Protein 7XE7 (pdb70)

Secondary structure (DSSP, 8-state):
--HHHHHHHHH--EEEEEE-TTS-EEEETTEE--S-S-HHHHHHHHHHHHTS--TTB--HHHHHHHHHHHHHHHHHHHHH-TTHHHHHHHS-HHHHHHHHHHHHHH-HHHHHT-HHHHHHHHTT-HHHHHHHHTSSHHHHHSHHHHHHHHHHHHHSSSGGGTT-

Foldseek 3Di:
DALLLLLCVVQPAAFFWDADLVGATAHGSGHGQDRDPDVVSSQVSVCVLQVHNQVGGDDNVSSVVSVVVLLVVLVVLLCVDPQRNLLLVQDDRQLNSLSSSVCSVPNDVVVSPLNVLSVCSSVLVLVVSLVSQCPDPVCVSPVLSSVQSSVCSNPVDNVSVPPD

Organism: Enterobacteria phage T4 (NCBI:txid10665)

InterPro domains:
  IPR001165 T4-type lysozyme [PR00684] (4-23)
  IPR001165 T4-type lysozyme [PR00684] (24-42)
  IPR001165 T4-type lysozyme [PR00684] (51-70)
  IPR001165 T4-type lysozyme [PR00684] (72-92)
  IPR001165 T4-type lysozyme [PR00684] (95-114)
  IPR001165 T4-type lysozyme [PR00684] (118-137)
  IPR001165 T4-type lysozyme [PR00684] (138-159)
  IPR002196 Glycoside hydrolase, family 24 [PF00959] (11-141)
  IPR023346 Lysozyme-like domain superfamily [SSF53955] (1-161)
  IPR023347 Lysozyme domain superfamily [G3DSA:1.10.530.40] (2-162)
  IPR034690 Endolysin T4 type [MF_04110] (1-159)
  IPR052619 Bacteriophage lysozyme-like [PTHR37406] (4-161)

Radius of gyration: 16.16 Å; Cα contacts (8 Å, |Δi|>4): 227; chains: 1; bounding box: 36×37×45 Å

Solvent-accessible surface area: 8792 Å² total; per-residue (Å²): 65,66,27,92,86,0,0,103,46,22,38,22,44,136,66,131,32,26,124,46,114,81,39,71,29,2,0,0,6,13,31,79,13,23,133,37,128,47,77,115,35,0,59,88,58,0,42,150,44,35,66,103,127,9,118,5,62,5,70,113,112,36,0,77,137,6,9,72,94,30,9,77,60,10,34,163,2,0,72,178,20,91,137,0,88,61,5,28,64,33,6,55,105,30,25,72,5,0,0,10,0,1,9,33,54,60,31,32,120,34,1,13,56,59,89,66,5,12,109,26,1,78,76,100,121,49,97,92,0,10,105,28,4,28,155,19,150,13,56,101,107,20,53,98,23,0,102,52,0,15,33,0,0,102,46,19,51,47,96,24,0,119,155,125

Sequence (164 aa):
MNIFEMLRIDEGLRLKIYKDTTEGYYTIGIGHLLTKSPSLNAAKCELDKAIGRNNTTNGVVITKDEAEKKLFCQDVVDDAAVRGILRRNAKLKPVYDSLDCVRRAALINMVFQMMGETGVAGFCNSLLRMLQQKKRWDEAAVNLAKSRWYNQTPNRAKRVITTFRTGTWDAYKNL

Structure (mmCIF, N/CA/C/O backbone):
data_7XE7
#
_entry.id   7XE7
#
_cell.length_a   59.976
_cell.length_b   59.976
_cell.length_c   97.066
_cell.angle_alpha   90.000
_cell.angle_beta   90.000
_cell.angle_gamma   120.000
#
_symmetry.space_group_name_H-M   'P 32 2 1'
#
loop_
_entity.id
_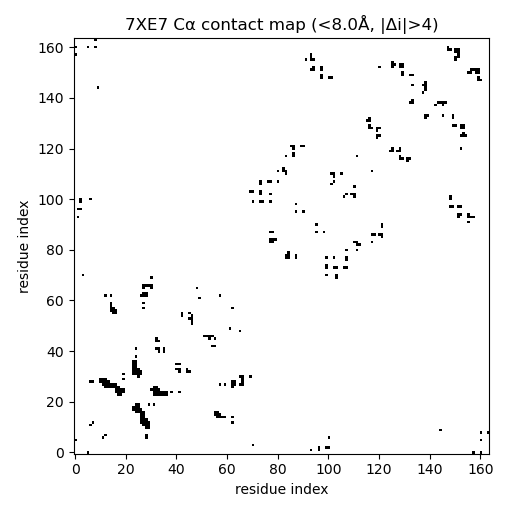entity.type
_entity.pdbx_description
1 polymer Endolysin
2 non-polymer GLYCEROL
3 non-polymer HEXANE-1,6-DIOL
4 water water
#
loop_
_atom_site.group_PDB
_atom_site.id
_atom_site.type_symbol
_atom_site.label_atom_id
_atom_site.label_alt_id
_atom_site.label_comp_id
_atom_site.label_asym_id
_atom_site.label_entity_id
_atom_site.label_seq_id
_atom_site.pdbx_PDB_ins_code
_atom_site.Cartn_x
_atom_site.Cartn_y
_atom_site.Cartn_z
_atom_site.occupancy
_atom_site.B_iso_or_equiv
_atom_site.auth_seq_id
_atom_site.auth_comp_id
_atom_site.auth_asym_id
_atom_site.auth_atom_id
_atom_site.pdbx_PDB_model_num
ATOM 1 N N . MET A 1 1 ? 16.56531 3.00562 9.11915 1.000 18.79734 1 MET A N 1
ATOM 2 C CA . MET A 1 1 ? 17.06046 1.63930 9.09869 1.000 17.38961 1 MET A CA 1
ATOM 3 C C . MET A 1 1 ? 18.51382 1.76575 9.58858 1.000 16.58365 1 MET A C 1
ATOM 4 O O . MET A 1 1 ? 19.13652 2.81052 9.40476 1.000 17.99927 1 MET A O 1
ATOM 9 N N . ASN A 1 2 ? 19.03667 0.72964 10.23983 1.000 15.47984 2 ASN A N 1
ATOM 10 C CA . ASN A 1 2 ? 20.41838 0.69007 10.71209 1.000 14.77350 2 ASN A CA 1
ATOM 11 C C . ASN A 1 2 ? 20.84686 -0.77542 10.80408 1.000 13.33607 2 ASN A C 1
ATOM 12 O O . ASN A 1 2 ? 20.04685 -1.67771 10.56382 1.000 12.98907 2 ASN A O 1
ATOM 17 N N . ILE A 1 3 ? 22.10679 -1.01323 11.19909 1.000 12.42237 3 ILE A N 1
ATOM 18 C CA . ILE A 1 3 ? 22.65156 -2.37894 11.20687 1.000 11.24595 3 ILE A CA 1
ATOM 19 C C . ILE A 1 3 ? 21.85989 -3.29930 12.13528 1.000 10.51861 3 ILE A C 1
ATOM 20 O O . ILE A 1 3 ? 21.68547 -4.48746 11.84200 1.000 9.94148 3 ILE A O 1
ATOM 25 N N . PHE A 1 4 ? 21.39197 -2.78254 13.27787 1.000 10.93686 4 PHE A N 1
ATOM 26 C CA . PHE A 1 4 ? 20.57993 -3.60044 14.18017 1.000 10.94717 4 PHE A CA 1
ATOM 27 C C . PHE A 1 4 ? 19.25703 -3.99104 13.52965 1.000 10.86087 4 PHE A C 1
ATOM 28 O O . PHE A 1 4 ? 18.86993 -5.16668 13.53881 1.000 10.82854 4 PHE A O 1
ATOM 36 N N . GLU A 1 5 ? 18.54161 -3.01450 12.96139 1.000 11.48420 5 GLU A N 1
ATOM 37 C CA . GLU A 1 5 ? 17.26606 -3.32738 12.32235 1.000 11.87153 5 GLU A CA 1
ATOM 38 C C . GLU A 1 5 ? 17.46737 -4.22443 11.10953 1.000 11.63514 5 GLU A C 1
ATOM 39 O O . GLU A 1 5 ? 16.62617 -5.08645 10.82251 1.000 12.22364 5 GLU A O 1
ATOM 45 N N . MET A 1 6 ? 18.57931 -4.03578 10.39748 1.000 10.51145 6 MET A N 1
ATOM 46 C CA . MET A 1 6 ? 18.83585 -4.78833 9.18148 1.000 10.39110 6 MET A CA 1
ATOM 47 C C . MET A 1 6 ? 19.09239 -6.25235 9.51745 1.000 9.86627 6 MET A C 1
ATOM 48 O O . MET A 1 6 ? 18.48156 -7.15342 8.92717 1.000 10.00830 6 MET A O 1
ATOM 53 N N . LEU A 1 7 ? 19.96230 -6.50733 10.49825 1.000 9.86371 7 LEU A N 1
ATOM 54 C CA . LEU A 1 7 ? 20.20830 -7.88189 10.90837 1.000 9.79402 7 LEU A CA 1
ATOM 55 C C . LEU A 1 7 ? 18.99494 -8.49764 11.59623 1.000 10.11034 7 LEU A C 1
ATOM 56 O O . LEU A 1 7 ? 18.77851 -9.70863 11.48740 1.000 10.50096 7 LEU A O 1
ATOM 61 N N . ARG A 1 8 ? 18.18674 -7.69861 12.30012 1.000 10.74416 8 ARG A N 1
ATOM 62 C CA . ARG A 1 8 ? 16.95521 -8.23906 12.87618 1.000 11.52640 8 ARG A CA 1
ATOM 63 C C . ARG A 1 8 ? 16.01727 -8.74849 11.78705 1.000 11.28647 8 ARG A C 1
ATOM 64 O O . ARG A 1 8 ? 15.37657 -9.79479 11.94426 1.000 11.97183 8 ARG A O 1
ATOM 72 N N . ILE A 1 9 ? 15.94763 -8.03736 10.66109 1.000 11.10026 9 ILE A N 1
ATOM 73 C CA . ILE A 1 9 ? 15.16094 -8.51931 9.52862 1.000 10.75975 9 ILE A CA 1
ATOM 74 C C . ILE A 1 9 ? 15.75647 -9.80912 8.97617 1.000 10.63055 9 ILE A C 1
ATOM 75 O O . ILE A 1 9 ? 15.04707 -10.79528 8.74869 1.000 11.61566 9 ILE A O 1
ATOM 80 N N . ASP A 1 10 ? 17.07143 -9.82403 8.75873 1.000 9.63364 10 ASP A N 1
ATOM 81 C CA . ASP A 1 10 ? 17.69248 -10.96028 8.09006 1.000 9.74663 10 ASP A CA 1
ATOM 82 C C . ASP A 1 10 ? 17.78082 -12.19349 8.97855 1.000 9.99100 10 ASP A C 1
ATOM 83 O O . ASP A 1 10 ? 17.74591 -13.31362 8.45753 1.000 11.88035 10 ASP A O 1
ATOM 88 N N . GLU A 1 11 ? 17.90669 -12.01974 10.29747 1.000 10.23074 11 GLU A N 1
ATOM 89 C CA . GLU A 1 11 ? 18.10531 -13.14045 11.20751 1.000 10.82810 11 GLU A CA 1
ATOM 90 C C . GLU A 1 11 ? 16.84133 -13.57172 11.92920 1.000 11.27606 11 GLU A C 1
ATOM 91 O O . GLU A 1 11 ? 16.77137 -14.71935 12.37996 1.000 12.98325 11 GLU A O 1
ATOM 97 N N . GLY A 1 12 ? 15.84839 -12.69561 12.05069 1.000 11.57410 12 GLY A N 1
ATOM 98 C CA . GLY A 1 12 ? 14.67804 -13.01201 12.84255 1.000 12.48242 12 GLY A CA 1
ATOM 99 C C . GLY A 1 12 ? 14.94612 -12.90372 14.33541 1.000 12.41304 12 GLY A C 1
ATOM 100 O O . GLY A 1 12 ? 15.99365 -12.42860 14.78051 1.000 12.27648 12 GLY A O 1
ATOM 101 N N . LEU A 1 13 ? 13.96336 -13.34998 15.11801 1.000 12.96585 13 LEU A N 1
ATOM 102 C CA . LEU A 1 13 ? 14.10300 -13.41911 16.56877 1.000 13.08711 13 LEU A CA 1
ATOM 103 C C . LEU A 1 13 ? 13.32005 -14.62412 17.05996 1.000 13.51448 13 LEU A C 1
ATOM 104 O O . LEU A 1 13 ? 12.10395 -14.69442 16.85908 1.000 15.15048 13 LEU A O 1
ATOM 109 N N . ARG A 1 14 ? 14.01444 -15.56937 17.68929 1.000 13.11832 14 ARG A N 1
ATOM 110 C CA . ARG A 1 14 ? 13.39226 -16.76011 18.24329 1.000 13.35320 14 ARG A CA 1
ATOM 111 C C . ARG A 1 14 ? 13.99752 -16.99934 19.62025 1.000 13.18192 14 ARG A C 1
ATOM 112 O O . ARG A 1 14 ? 15.20950 -16.87055 19.80443 1.000 14.21423 14 ARG A O 1
ATOM 120 N N . LEU A 1 15 ? 13.15030 -17.30908 20.59858 1.000 13.14569 15 LEU A N 1
ATOM 121 C CA . LEU A 1 15 ? 13.57195 -17.36487 21.99387 1.000 13.79031 15 LEU A CA 1
ATOM 122 C C . LEU A 1 15 ? 13.89762 -18.76854 22.48888 1.000 13.92136 15 LEU A C 1
ATOM 123 O O . LEU A 1 15 ? 14.31765 -18.92402 23.64135 1.000 15.47225 15 LEU A O 1
ATOM 128 N N . LYS A 1 16 ? 13.71722 -19.78534 21.65451 1.000 14.27806 16 LYS A N 1
ATOM 129 C CA . LYS A 1 16 ? 14.10250 -21.15352 21.95704 1.000 14.70282 16 LYS A CA 1
ATOM 130 C C . LYS A 1 16 ? 15.15125 -21.59403 20.94733 1.000 13.35256 16 LYS A C 1
ATOM 131 O O . LYS A 1 16 ? 15.19820 -21.07942 19.82635 1.000 14.44165 16 LYS A O 1
ATOM 137 N N . ILE A 1 17 ? 15.99790 -22.54598 21.35298 1.000 13.22638 17 ILE A N 1
ATOM 138 C CA . ILE A 1 17 ? 17.03183 -23.05832 20.46044 1.000 12.81250 17 ILE A CA 1
ATOM 139 C C . ILE A 1 17 ? 16.39956 -23.53466 19.16365 1.000 12.55986 17 ILE A C 1
ATOM 140 O O . ILE A 1 17 ? 15.39685 -24.25598 19.17213 1.000 13.82387 17 ILE A O 1
ATOM 145 N N . TYR A 1 18 ? 16.98484 -23.12234 18.04228 1.000 12.06776 18 TYR A N 1
ATOM 146 C CA . TYR A 1 18 ? 16.52713 -23.51649 16.72353 1.000 12.86558 18 TYR A CA 1
ATOM 147 C C . TYR A 1 18 ? 17.74249 -23.82749 15.86957 1.000 12.45537 18 TYR A C 1
ATOM 148 O O . TYR A 1 18 ? 18.87480 -23.48711 16.21763 1.000 14.66856 18 TYR A O 1
ATOM 157 N N . LYS A 1 19 ? 17.51124 -24.46765 14.73323 1.000 12.21646 19 LYS A N 1
ATOM 158 C CA . LYS A 1 19 ? 18.57818 -24.69062 13.77127 1.000 12.33459 19 LYS A CA 1
ATOM 159 C C . LYS A 1 19 ? 18.55970 -23.60424 12.70675 1.000 11.38267 19 LYS A C 1
ATOM 160 O O . LYS A 1 19 ? 17.49598 -23.26862 12.16866 1.000 11.79632 19 LYS A O 1
ATOM 166 N N . ASP A 1 20 ? 19.74178 -23.07080 12.39680 1.000 10.91427 20 ASP A N 1
ATOM 167 C CA . ASP A 1 20 ? 19.85581 -22.01455 11.40159 1.000 10.47355 20 ASP A CA 1
ATOM 168 C C . ASP A 1 20 ? 19.77162 -22.63443 10.01022 1.000 10.72044 20 ASP A C 1
ATOM 169 O O . ASP A 1 20 ? 19.49833 -23.82733 9.85077 1.000 11.76926 20 ASP A O 1
ATOM 174 N N . THR A 1 21 ? 20.02858 -21.83593 8.97410 1.000 10.72922 21 THR A N 1
ATOM 175 C CA A THR A 1 21 ? 19.90349 -22.30402 7.59487 0.725 10.98520 21 THR A CA 1
ATOM 176 C CA B THR A 1 21 ? 19.81858 -22.41448 7.65900 0.275 11.95281 21 THR A CA 1
ATOM 177 C C . THR A 1 21 ? 20.91090 -23.39538 7.25473 1.000 11.16102 21 THR A C 1
ATOM 178 O O . THR A 1 21 ? 20.73447 -24.09125 6.24916 1.000 12.28780 21 THR A O 1
ATOM 185 N N . GLU A 1 22 ? 21.99204 -23.50706 8.03008 1.000 10.63481 22 GLU A N 1
ATOM 186 C CA . GLU A 1 22 ? 23.02136 -24.51756 7.83885 1.000 11.64028 22 GLU A CA 1
ATOM 187 C C . GLU A 1 22 ? 22.81846 -25.73090 8.73668 1.000 11.70881 22 GLU A C 1
ATOM 188 O O . GLU A 1 22 ? 23.63980 -26.65008 8.70979 1.000 13.52794 22 GLU A O 1
ATOM 194 N N . GLY A 1 23 ? 21.74599 -25.75325 9.52227 1.000 11.33141 23 GLY A N 1
ATOM 195 C CA . GLY A 1 23 ? 21.47253 -26.85215 10.42296 1.000 12.09369 23 GLY A CA 1
ATOM 196 C C . GLY A 1 23 ? 22.10319 -26.75429 11.79587 1.000 11.88586 23 GLY A C 1
ATOM 197 O O . GLY A 1 23 ? 22.08996 -27.75156 12.52759 1.000 13.37817 23 GLY A O 1
ATOM 198 N N . TYR A 1 24 ? 22.63956 -25.59194 12.17629 1.000 11.64514 24 TYR A N 1
ATOM 199 C CA . TYR A 1 24 ? 23.39701 -25.43702 13.41255 1.000 11.87226 24 TYR A CA 1
ATOM 200 C C . TYR A 1 24 ? 22.55148 -24.78583 14.49918 1.000 11.05915 24 TYR A C 1
ATOM 201 O O . TYR A 1 24 ? 21.80050 -23.83794 14.23686 1.000 10.63385 24 TYR A O 1
ATOM 210 N N . TYR A 1 25 ? 22.72035 -25.27302 15.72889 1.000 11.72576 25 TYR A N 1
ATOM 211 C CA . TYR A 1 25 ? 21.96394 -24.76186 16.86236 1.000 11.66280 25 TYR A CA 1
ATOM 212 C C . TYR A 1 25 ? 22.27697 -23.29325 17.12166 1.000 10.46973 25 TYR A C 1
ATOM 213 O O . TYR A 1 25 ? 23.44506 -22.90176 17.25349 1.000 11.09775 25 TYR A O 1
ATOM 222 N N . THR A 1 26 ? 21.20608 -22.50995 17.25517 1.000 10.18037 26 THR A N 1
ATOM 223 C CA . THR A 1 26 ? 21.21489 -21.05699 17.26969 1.000 9.76042 26 THR A CA 1
ATOM 224 C C . THR A 1 26 ? 20.10184 -20.61489 18.21268 1.000 9.83543 26 THR A C 1
ATOM 225 O O . THR A 1 26 ? 19.18963 -21.38361 18.51822 1.000 10.53429 26 THR A O 1
ATOM 229 N N . ILE A 1 27 ? 20.16897 -19.37178 18.68785 1.000 9.91511 27 ILE A N 1
ATOM 230 C CA . ILE A 1 27 ? 19.06938 -18.80017 19.45458 1.000 10.26935 27 ILE A CA 1
ATOM 231 C C . ILE A 1 27 ? 19.03151 -17.30020 19.20794 1.000 9.67728 27 ILE A C 1
ATOM 232 O O . ILE A 1 27 ? 19.99214 -16.70404 18.71849 1.000 9.61322 27 ILE A O 1
ATOM 237 N N . GLY A 1 28 ? 17.91223 -16.68329 19.56903 1.000 10.25033 28 GLY A N 1
ATOM 238 C CA . GLY A 1 28 ? 17.84331 -15.23396 19.54692 1.000 10.14818 28 GLY A CA 1
ATOM 239 C C . GLY A 1 28 ? 17.81061 -14.68153 18.13792 1.000 9.99884 28 GLY A C 1
ATOM 240 O O . GLY A 1 28 ? 17.05307 -15.14236 17.27686 1.000 10.69935 28 GLY A O 1
ATOM 241 N N . ILE A 1 29 ? 18.62481 -13.65302 17.91396 1.000 9.29869 29 ILE A N 1
ATOM 242 C CA . ILE A 1 29 ? 18.75560 -12.97861 16.62871 1.000 9.37464 29 ILE A CA 1
ATOM 243 C C . ILE A 1 29 ? 19.98246 -13.56962 15.94560 1.000 8.80415 29 ILE A C 1
ATOM 244 O O . ILE A 1 29 ? 21.03190 -12.92946 15.82261 1.000 9.33239 29 ILE A O 1
ATOM 249 N N . GLY A 1 30 ? 19.87126 -14.82344 15.52857 1.000 9.61428 30 GLY A N 1
ATOM 250 C CA . GLY A 1 30 ? 20.97451 -15.46438 14.84551 1.000 9.68300 30 GLY A CA 1
ATOM 251 C C . GLY A 1 30 ? 22.22816 -15.65429 15.66996 1.000 9.42569 30 GLY A C 1
ATOM 252 O O . GLY A 1 30 ? 23.33187 -15.60781 15.11613 1.000 10.64227 30 GLY A O 1
ATOM 253 N N . HIS A 1 31 ? 22.09971 -15.88544 16.97596 1.000 9.15532 31 HIS A N 1
ATOM 254 C CA . HIS A 1 31 ? 23.26737 -16.18807 17.79272 1.000 9.35492 31 HIS A CA 1
ATOM 255 C C . HIS A 1 31 ? 23.63289 -17.66139 17.64261 1.000 9.23656 31 HIS A C 1
ATOM 256 O O . HIS A 1 31 ? 22.95473 -18.53522 18.18887 1.000 9.69702 31 HIS A O 1
ATOM 263 N N . LEU A 1 32 ? 24.70639 -17.94385 16.90421 1.000 10.13890 32 LEU A N 1
ATOM 264 C CA . LEU A 1 32 ? 25.16841 -19.31404 16.71274 1.000 10.21400 32 LEU A CA 1
ATOM 265 C C . LEU A 1 32 ? 25.72979 -19.85063 18.02174 1.000 10.50114 32 LEU A C 1
ATOM 266 O O . LEU A 1 32 ? 26.62861 -19.25084 18.61505 1.000 12.29225 32 LEU A O 1
ATOM 271 N N . LEU A 1 33 ? 25.19878 -20.97587 18.47993 1.000 10.79661 33 LEU A N 1
ATOM 272 C CA . LEU A 1 33 ? 25.67797 -21.55721 19.72378 1.000 12.13864 33 LEU A CA 1
ATOM 273 C C . LEU A 1 33 ? 26.84892 -22.50176 19.50277 1.000 13.53821 33 LEU A C 1
ATOM 274 O O . LEU A 1 33 ? 27.84361 -22.44225 20.23661 1.000 14.47235 33 LEU A O 1
ATOM 279 N N . THR A 1 34 ? 26.74871 -23.37172 18.50669 1.000 14.05799 34 THR A N 1
ATOM 280 C CA . THR A 1 34 ? 27.77335 -24.37070 18.26088 1.000 14.97646 34 THR A CA 1
ATOM 281 C C . THR A 1 34 ? 27.47949 -25.01111 16.91991 1.000 15.13181 34 THR A C 1
ATOM 282 O O . THR A 1 34 ? 26.34146 -24.99939 16.44048 1.000 15.03727 34 THR A O 1
ATOM 286 N N . LYS A 1 35 ? 28.52098 -25.57492 16.32489 1.000 16.38190 35 LYS A N 1
ATOM 287 C CA . LYS A 1 35 ? 28.35377 -26.41877 15.15636 1.000 17.80921 35 LYS A CA 1
ATOM 288 C C . LYS A 1 35 ? 28.24321 -27.89088 15.52373 1.000 18.69303 35 LYS A C 1
ATOM 289 O O . LYS A 1 35 ? 28.08143 -28.72822 14.63227 1.000 19.22858 35 LYS A O 1
ATOM 295 N N . SER A 1 36 ? 28.30569 -28.21735 16.81182 1.000 19.59482 36 SER A N 1
ATOM 296 C CA . SER A 1 36 ? 28.14285 -29.59524 17.24501 1.000 19.90499 36 SER A CA 1
ATOM 297 C C . SER A 1 36 ? 26.72539 -30.08139 16.94980 1.000 19.91380 36 SER A C 1
ATOM 298 O O . SER A 1 36 ? 25.76032 -29.32972 17.11889 1.000 19.59898 36 SER A O 1
ATOM 301 N N . PRO A 1 37 ? 26.56496 -31.33627 16.51856 1.000 22.12207 37 PRO A N 1
ATOM 302 C CA . PRO A 1 37 ? 25.21606 -31.90061 16.35962 1.000 22.22540 37 PRO A CA 1
ATOM 303 C C . PRO A 1 37 ? 24.53485 -32.22666 17.67839 1.000 22.02834 37 PRO A C 1
ATOM 304 O O . PRO A 1 37 ? 23.36953 -32.64055 17.66799 1.000 21.82758 37 PRO A O 1
ATOM 308 N N . SER A 1 38 ? 25.21871 -32.04505 18.80513 1.000 21.31236 38 SER A N 1
ATOM 309 C CA . SER A 1 38 ? 24.67958 -32.37766 20.11542 1.000 21.20179 38 SER A CA 1
ATOM 310 C C . SER A 1 38 ? 23.87561 -31.20467 20.66221 1.000 19.68528 38 SER A C 1
ATOM 311 O O . SER A 1 38 ? 24.42321 -30.12074 20.89500 1.000 19.57812 38 SER A O 1
ATOM 314 N N . LEU A 1 39 ? 22.57817 -31.42974 20.87889 1.000 18.93594 39 LEU A N 1
ATOM 315 C CA . LEU A 1 39 ? 21.76129 -30.41721 21.53487 1.000 18.78526 39 LEU A CA 1
ATOM 316 C C . LEU A 1 39 ? 22.25326 -30.14595 22.95159 1.000 19.16736 39 LEU A C 1
ATOM 317 O O . LEU A 1 39 ? 22.17233 -29.00905 23.43075 1.000 19.33548 39 LEU A O 1
ATOM 322 N N . ASN A 1 40 ? 22.77784 -31.17093 23.62926 1.000 20.58002 40 ASN A N 1
ATOM 323 C CA . ASN A 1 40 ? 23.33465 -30.96903 24.96190 1.000 22.19089 40 ASN A CA 1
ATOM 324 C C . ASN A 1 40 ? 24.50506 -29.99498 24.91869 1.000 20.45041 40 ASN A C 1
ATOM 325 O O . ASN A 1 40 ? 24.63026 -29.12424 25.78708 1.000 20.51477 40 ASN A O 1
ATOM 330 N N . ALA A 1 41 ? 25.37554 -30.13006 23.91403 1.000 18.90991 41 ALA A N 1
ATOM 331 C CA . ALA A 1 41 ? 26.47772 -29.18690 23.75453 1.000 17.49444 41 ALA A CA 1
ATOM 332 C C . ALA A 1 41 ? 25.96277 -27.77128 23.53303 1.000 15.31579 41 ALA A C 1
ATOM 333 O O . ALA A 1 41 ? 26.50290 -26.81005 24.09091 1.000 14.88727 41 ALA A O 1
ATOM 335 N N . ALA A 1 42 ? 24.92556 -27.62262 22.70651 1.000 14.36154 42 ALA A N 1
ATOM 336 C CA . ALA A 1 42 ? 24.33911 -26.30681 22.47608 1.000 13.63678 42 ALA A CA 1
ATOM 337 C C . ALA A 1 42 ? 23.77028 -25.72389 23.76172 1.000 13.68584 42 ALA A C 1
ATOM 338 O O . ALA A 1 42 ? 23.85720 -24.51343 23.99929 1.000 13.35145 42 ALA A O 1
ATOM 340 N N . LYS A 1 43 ? 23.19911 -26.57608 24.61044 1.000 14.95050 43 LYS A N 1
ATOM 341 C CA . LYS A 1 43 ? 22.61675 -26.10755 25.86130 1.000 16.31043 43 LYS A CA 1
ATOM 342 C C . LYS A 1 43 ? 23.69304 -25.61176 26.82410 1.000 15.69124 43 LYS A C 1
ATOM 343 O O . LYS A 1 43 ? 23.48635 -24.61480 27.52746 1.000 15.72026 43 LYS A O 1
ATOM 349 N N . CYS A 1 44 ? 24.85308 -26.28152 26.86470 1.000 15.23826 44 CYS A N 1
ATOM 350 C CA . CYS A 1 44 ? 25.96910 -25.77598 27.66175 1.000 14.72761 44 CYS A CA 1
ATOM 351 C C . CYS A 1 44 ? 26.41917 -24.41821 27.15090 1.000 14.29892 44 CYS A C 1
ATOM 352 O O . CYS A 1 44 ? 26.65675 -23.49350 27.93700 1.000 15.07228 44 CYS A O 1
ATOM 355 N N . GLU A 1 45 ? 26.56656 -24.28797 25.82910 1.000 13.21155 45 GLU A N 1
ATOM 356 C CA . GLU A 1 45 ? 26.94978 -22.99961 25.26084 1.000 12.57176 45 GLU A CA 1
ATOM 357 C C . GLU A 1 45 ? 25.95957 -21.91617 25.66101 1.000 12.07693 45 GLU A C 1
ATOM 358 O O . GLU A 1 45 ? 26.35311 -20.79513 25.99835 1.000 12.69718 45 GLU A O 1
ATOM 364 N N . LEU A 1 46 ? 24.66608 -22.23487 25.62927 1.000 11.86090 46 LEU A N 1
ATOM 365 C CA . LEU A 1 46 ? 23.64684 -21.23243 25.91888 1.000 12.02053 46 LEU A CA 1
ATOM 366 C C . LEU A 1 46 ? 23.70047 -20.78282 27.37486 1.000 12.46759 46 LEU A C 1
ATOM 367 O O . LEU A 1 46 ? 23.67838 -19.58116 27.66727 1.000 12.54450 46 LEU A O 1
ATOM 372 N N . ASP A 1 47 ? 23.75736 -21.73658 28.30873 1.000 13.36129 47 ASP A N 1
ATOM 373 C CA . ASP A 1 47 ? 23.80685 -21.36334 29.71631 1.000 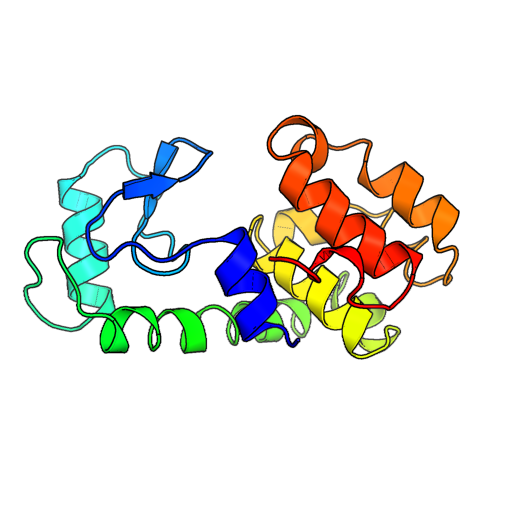14.37788 47 ASP A CA 1
ATOM 374 C C . ASP A 1 47 ? 25.06190 -20.55464 30.01982 1.000 13.35918 47 ASP A C 1
ATOM 375 O O . ASP A 1 47 ? 25.02689 -19.61819 30.82714 1.000 14.57098 47 ASP A O 1
ATOM 380 N N . LYS A 1 48 ? 26.17855 -20.89934 29.37248 1.000 13.00106 48 LYS A N 1
ATOM 381 C CA . LYS A 1 48 ? 27.41546 -20.14292 29.53247 1.000 12.90660 48 LYS A CA 1
ATOM 382 C C . LYS A 1 48 ? 27.27318 -18.72924 28.97683 1.000 11.88227 48 LYS A C 1
ATOM 383 O O . LYS A 1 48 ? 27.74589 -17.76217 29.59107 1.000 11.90620 48 LYS A O 1
ATOM 389 N N . ALA A 1 49 ? 26.60168 -18.58975 27.82766 1.000 11.37744 49 ALA A N 1
ATOM 390 C CA . ALA A 1 49 ? 26.44555 -17.28710 27.19263 1.000 11.28777 49 ALA A CA 1
ATOM 391 C C . ALA A 1 49 ? 25.52856 -16.37458 27.99120 1.000 10.88754 49 ALA A C 1
ATOM 392 O O . ALA A 1 49 ? 25.75125 -15.15848 28.02902 1.000 11.18224 49 ALA A O 1
ATOM 394 N N . ILE A 1 50 ? 24.49459 -16.93626 28.61664 1.000 11.47819 50 ILE A N 1
ATOM 395 C CA . ILE A 1 50 ? 23.51409 -16.14480 29.35011 1.000 12.39843 50 ILE A CA 1
ATOM 396 C C . ILE A 1 50 ? 23.89538 -15.99019 30.81964 1.000 12.96117 50 ILE A C 1
ATOM 397 O O . ILE A 1 50 ? 23.50926 -15.00518 31.45904 1.000 14.51251 50 ILE A O 1
ATOM 402 N N . GLY A 1 51 ? 24.63636 -16.94593 31.37366 1.000 13.63466 51 GLY A N 1
ATOM 403 C CA . GLY A 1 51 ? 25.02802 -16.88419 32.76626 1.000 15.15101 51 GLY A CA 1
ATOM 404 C C . GLY A 1 51 ? 24.02700 -17.46049 33.73436 1.000 15.78704 51 GLY A C 1
ATOM 405 O O . GLY A 1 51 ? 24.04788 -17.09464 34.91342 1.000 17.55359 51 GLY A O 1
ATOM 406 N N . ARG A 1 52 ? 23.14853 -18.34679 33.27893 1.000 16.06169 52 ARG A N 1
ATOM 407 C CA . ARG A 1 52 ? 22.18572 -18.99521 34.15600 1.000 17.10442 52 ARG A CA 1
ATOM 408 C C . ARG A 1 52 ? 21.74096 -20.28627 33.48844 1.000 17.54597 52 ARG A C 1
ATOM 409 O O . ARG A 1 52 ? 22.04861 -20.54353 32.32387 1.000 17.36487 52 ARG A O 1
ATOM 417 N N . ASN A 1 53 ? 20.99895 -21.09326 34.23785 1.000 17.87358 53 ASN A N 1
ATOM 418 C CA A ASN A 1 53 ? 20.44579 -22.34411 33.72189 0.605 18.43427 53 ASN A CA 1
ATOM 419 C CA B ASN A 1 53 ? 20.44846 -22.33989 33.71656 0.395 18.65322 53 ASN A CA 1
ATOM 420 C C . ASN A 1 53 ? 19.18538 -21.98939 32.94290 1.000 18.83557 53 ASN A C 1
ATOM 421 O O . ASN A 1 53 ? 18.13613 -21.71052 33.52606 1.000 19.82263 53 ASN A O 1
ATOM 430 N N . THR A 1 54 ? 19.28999 -22.00054 31.61966 1.000 19.56017 54 THR A N 1
ATOM 431 C CA A THR A 1 54 ? 18.22111 -21.49995 30.75975 0.826 19.62048 54 THR A CA 1
ATOM 432 C CA B THR A 1 54 ? 18.24428 -21.49911 30.74854 0.174 20.20171 54 THR A CA 1
ATOM 433 C C . THR A 1 54 ? 17.25898 -22.57882 30.29938 1.000 21.27784 54 THR A C 1
ATOM 434 O O . THR A 1 54 ? 16.11502 -22.25320 29.94608 1.000 22.27339 5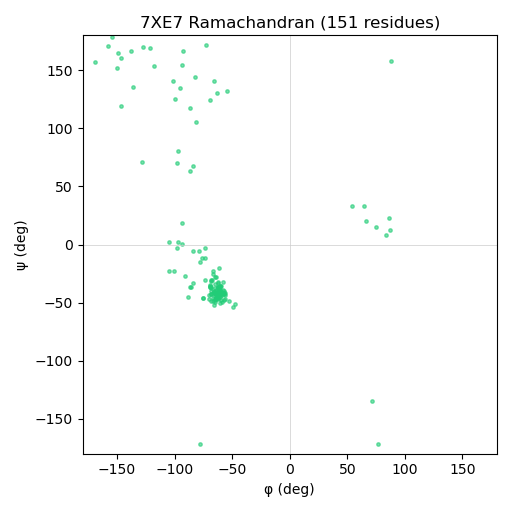4 THR A O 1
ATOM 441 N N . ASN A 1 55 ? 17.67601 -23.84844 30.30544 1.000 23.34749 55 ASN A N 1
ATOM 442 C CA . ASN A 1 55 ? 16.86554 -24.95165 29.78186 1.000 25.03713 55 ASN A CA 1
ATOM 443 C C . ASN A 1 55 ? 16.41293 -24.68418 28.34361 1.000 24.60248 55 ASN A C 1
ATOM 444 O O . ASN A 1 55 ? 15.32249 -25.08025 27.92766 1.000 25.82498 55 ASN A O 1
ATOM 449 N N . GLY A 1 56 ? 17.24960 -23.98671 27.57767 1.000 22.87905 56 GLY A N 1
ATOM 450 C CA . GLY A 1 56 ? 17.02624 -23.79131 26.15721 1.000 21.39307 56 GLY A CA 1
ATOM 451 C C . GLY A 1 56 ? 16.10488 -22.65563 25.76510 1.000 19.36152 56 GLY A C 1
ATOM 452 O O . GLY A 1 56 ? 15.75682 -22.55354 24.58225 1.000 20.34575 56 GLY A O 1
ATOM 453 N N . VAL A 1 57 ? 15.69010 -21.80385 26.70830 1.000 18.75126 57 VAL A N 1
ATOM 454 C CA A VAL A 1 57 ? 14.76865 -20.70119 26.44499 0.760 18.06590 57 VAL A CA 1
ATOM 455 C CA B VAL A 1 57 ? 14.77948 -20.69835 26.43185 0.240 17.79493 57 VAL A CA 1
ATOM 456 C C . VAL A 1 57 ? 15.32466 -19.43022 27.07670 1.000 17.22200 57 VAL A C 1
ATOM 457 O O . VAL A 1 57 ? 15.77528 -19.44606 28.22725 1.000 18.19592 57 VAL A O 1
ATOM 464 N N . ILE A 1 58 ? 15.28399 -18.32472 26.33421 1.000 15.42979 58 ILE A N 1
ATOM 465 C CA . ILE A 1 58 ? 15.77648 -17.04529 26.82281 1.000 14.42953 58 ILE A CA 1
ATOM 466 C C . ILE A 1 58 ? 14.69717 -15.98372 26.64627 1.000 14.57658 58 ILE A C 1
ATOM 467 O O . ILE A 1 58 ? 13.67368 -16.20597 25.99962 1.000 15.79308 58 ILE A O 1
ATOM 472 N N . THR A 1 59 ? 14.93486 -14.81764 27.24102 1.000 14.86207 59 THR A N 1
ATOM 473 C CA . THR A 1 59 ? 14.02885 -13.69241 27.07880 1.000 15.16666 59 THR A CA 1
ATOM 474 C C . THR A 1 59 ? 14.47538 -12.81263 25.91231 1.000 14.37018 59 THR A C 1
ATOM 475 O O . THR A 1 59 ? 15.59778 -12.91072 25.41287 1.000 13.52424 59 THR A O 1
ATOM 479 N N . LYS A 1 60 ? 13.57636 -11.91857 25.49499 1.000 14.77910 60 LYS A N 1
ATOM 480 C CA . LYS A 1 60 ? 13.90564 -10.98791 24.42228 1.000 14.59373 60 LYS A CA 1
ATOM 481 C C . LYS A 1 60 ? 15.05720 -10.06874 24.82221 1.000 13.17394 60 LYS A C 1
ATOM 482 O O . LYS A 1 60 ? 15.95207 -9.79880 24.01410 1.000 12.79045 60 LYS A O 1
ATOM 488 N N . ASP A 1 61 ? 15.06851 -9.59343 26.07156 1.000 13.53092 61 ASP A N 1
ATOM 489 C CA . ASP A 1 61 ? 16.18963 -8.77867 26.53569 1.000 13.08503 61 ASP A CA 1
ATOM 490 C C . ASP A 1 61 ? 17.50077 -9.54863 26.41445 1.000 12.01895 61 ASP A C 1
ATOM 491 O O . ASP A 1 61 ? 18.51813 -9.00264 25.96609 1.000 11.52108 61 ASP A O 1
ATOM 496 N N . GLU A 1 62 ? 17.49078 -10.82502 26.80359 1.000 11.77623 62 GLU A N 1
ATOM 497 C CA . GLU A 1 62 ? 18.69466 -11.64563 26.70669 1.000 11.06736 62 GLU A CA 1
ATOM 498 C C . GLU A 1 62 ? 19.12687 -11.83523 25.26264 1.000 10.61661 62 GLU A C 1
ATOM 499 O O . GLU A 1 62 ? 20.32219 -11.76266 24.95460 1.000 10.55148 62 GLU A O 1
ATOM 505 N N . ALA A 1 63 ? 18.17142 -12.07937 24.36411 1.000 10.79835 63 ALA A N 1
ATOM 506 C CA . ALA A 1 63 ? 18.49867 -12.19112 22.94747 1.000 10.71724 63 ALA A CA 1
ATOM 507 C C . ALA A 1 63 ? 19.10825 -10.89940 22.41927 1.000 10.17960 63 ALA A C 1
ATOM 508 O O . ALA A 1 63 ? 20.07756 -10.93159 21.64860 1.000 10.18813 63 ALA A O 1
ATOM 510 N N . GLU A 1 64 ? 18.55630 -9.752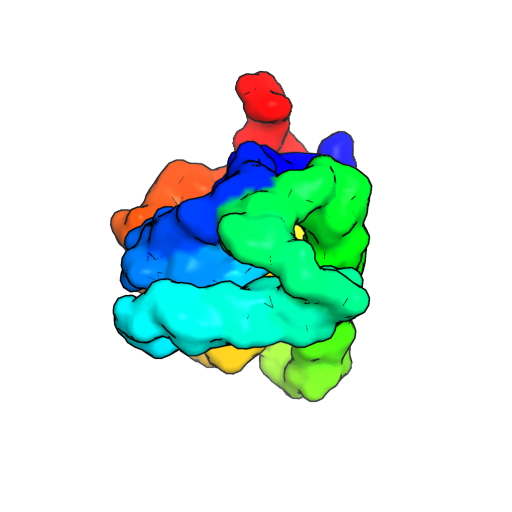01 22.82076 1.000 10.34072 64 GLU A N 1
ATOM 511 C CA . GLU A 1 64 ? 19.08285 -8.47697 22.34518 1.000 10.20512 64 GLU A CA 1
ATOM 512 C C . GLU A 1 64 ? 20.47377 -8.19865 22.89825 1.000 9.83194 64 GLU A C 1
ATOM 513 O O . GLU A 1 64 ? 21.28988 -7.55329 22.22678 1.000 10.02512 64 GLU A O 1
ATOM 519 N N . LYS A 1 65 ? 20.76070 -8.69450 24.10350 1.000 9.98577 65 LYS A N 1
ATOM 520 C CA A LYS A 1 65 ? 22.09350 -8.53285 24.66566 0.570 10.22471 65 LYS A CA 1
ATOM 521 C CA B LYS A 1 65 ? 22.09144 -8.54689 24.68183 0.430 10.10324 65 LYS A CA 1
ATOM 522 C C . LYS A 1 65 ? 23.12154 -9.36281 23.90579 1.000 9.58218 65 LYS A C 1
ATOM 523 O O . LYS A 1 65 ? 24.20946 -8.86849 23.58486 1.000 10.30532 65 LYS A O 1
ATOM 534 N N . LEU A 1 66 ? 22.80017 -10.62239 23.59128 1.000 9.56837 66 LEU A N 1
ATOM 535 C CA . LEU A 1 66 ? 23.69892 -11.40197 22.74136 1.000 9.62465 66 LEU A CA 1
ATOM 536 C C . LEU A 1 66 ? 23.90991 -10.71243 21.40040 1.000 9.16408 66 LEU A C 1
ATOM 537 O O . LEU A 1 66 ? 25.02671 -10.69741 20.86924 1.000 9.84341 66 LEU A O 1
ATOM 542 N N . PHE A 1 67 ? 22.84310 -10.12801 20.84824 1.000 9.25663 67 PHE A N 1
ATOM 543 C CA . PHE A 1 67 ? 22.93196 -9.43804 19.56355 1.000 10.06967 67 PHE A CA 1
ATOM 544 C C . PHE A 1 67 ? 23.85393 -8.21887 19.64691 1.000 10.11910 67 PHE A C 1
ATOM 545 O O . PHE A 1 67 ? 24.69518 -8.01080 18.75975 1.000 10.98054 67 PHE A O 1
ATOM 553 N N . CYS A 1 68 ? 23.70679 -7.40024 20.69734 1.000 10.15231 68 CYS A N 1
ATOM 554 C CA . CYS A 1 68 ? 24.65502 -6.31766 20.94954 1.000 10.60342 68 CYS A CA 1
ATOM 555 C C . CYS A 1 68 ? 26.08631 -6.81538 20.84708 1.000 9.99252 68 CYS A C 1
ATOM 556 O O . CYS A 1 68 ? 26.92123 -6.24070 20.13728 1.000 10.70630 68 CYS A O 1
ATOM 559 N N . GLN A 1 69 ? 26.38133 -7.89473 21.56274 1.000 10.08999 69 GLN A N 1
ATOM 560 C CA . GLN A 1 69 ? 27.73037 -8.44709 21.59320 1.000 10.90218 69 GLN A CA 1
ATOM 561 C C . GLN A 1 69 ? 28.15800 -8.96963 20.23774 1.000 11.11069 69 GLN A C 1
ATOM 562 O O . GLN A 1 69 ? 29.31258 -8.78652 19.83395 1.000 12.18650 69 GLN A O 1
ATOM 568 N N . ASP A 1 70 ? 27.25045 -9.65196 19.54449 1.000 10.78900 70 ASP A N 1
ATOM 569 C CA . ASP A 1 70 ? 27.58674 -10.28002 18.27647 1.000 11.71894 70 ASP A CA 1
ATOM 570 C C . ASP A 1 70 ? 27.86600 -9.23909 17.19617 1.000 13.18687 70 ASP A C 1
ATOM 571 O O . ASP A 1 70 ? 28.80388 -9.39459 16.40933 1.000 15.21832 70 ASP A O 1
ATOM 576 N N . VAL A 1 71 ? 27.06244 -8.17487 17.12252 1.000 11.55456 71 VAL A N 1
ATOM 577 C CA A VAL A 1 71 ? 27.32981 -7.10726 16.15359 0.822 12.13613 71 VAL A CA 1
ATOM 578 C CA B VAL A 1 71 ? 27.35151 -7.14487 16.13093 0.178 11.91444 71 VAL A CA 1
ATOM 579 C C . VAL A 1 71 ? 28.68214 -6.46879 16.43500 1.000 12.39701 71 VAL A C 1
ATOM 580 O O . VAL A 1 71 ? 29.49488 -6.25232 15.53055 1.000 13.64126 71 VAL A O 1
ATOM 587 N N . ASP A 1 72 ? 28.93560 -6.15084 17.70749 1.000 13.96390 72 ASP A N 1
ATOM 588 C CA A ASP A 1 72 ? 30.21718 -5.56512 18.08303 0.476 16.62109 72 ASP A CA 1
ATOM 589 C CA B ASP A 1 72 ? 30.21524 -5.56446 18.08909 0.524 17.13974 72 ASP A CA 1
ATOM 590 C C . ASP A 1 72 ? 31.37017 -6.48044 17.70431 1.000 17.86208 72 ASP A C 1
ATOM 591 O O . ASP A 1 72 ? 32.38871 -6.02189 17.17398 1.000 19.06520 72 ASP A O 1
ATOM 600 N N . ALA A 1 73 ? 31.22738 -7.78001 17.97104 1.000 20.16385 73 ALA A N 1
ATOM 601 C CA . ALA A 1 73 ? 32.28493 -8.72653 17.64234 1.000 21.64434 73 ALA A CA 1
ATOM 602 C C . ALA A 1 73 ? 32.54014 -8.77267 16.14083 1.000 21.35113 73 ALA A C 1
ATOM 603 O O . ALA A 1 73 ? 33.68821 -8.92030 15.70517 1.000 22.98993 73 ALA A O 1
ATOM 605 N N . ALA A 1 74 ? 31.48451 -8.64509 15.33228 1.000 19.88258 74 ALA A N 1
ATOM 606 C CA . ALA A 1 74 ? 31.66435 -8.63056 13.88425 1.000 18.66969 74 ALA A CA 1
ATOM 607 C C . ALA A 1 74 ? 32.47366 -7.41309 13.45261 1.000 17.14862 74 ALA A C 1
ATOM 608 O O . ALA A 1 74 ? 33.39720 -7.52256 12.63681 1.000 17.46372 74 ALA A O 1
ATOM 610 N N . VAL A 1 75 ? 32.14585 -6.24089 14.00507 1.000 14.51692 75 VAL A N 1
ATOM 611 C CA . VAL A 1 75 ? 32.88230 -5.01989 13.67504 1.000 13.79576 75 VAL A CA 1
ATOM 612 C C . VAL A 1 75 ? 34.33048 -5.12383 14.13313 1.000 15.70083 75 VAL A C 1
ATOM 613 O O . VAL A 1 75 ? 35.26342 -4.78169 13.39444 1.000 16.42855 75 VAL A O 1
ATOM 617 N N . ARG A 1 76 ? 34.53289 -5.57561 15.37190 1.000 18.88159 76 ARG A N 1
ATOM 618 C CA . ARG A 1 76 ? 35.87761 -5.70791 15.92084 1.000 23.81884 76 ARG A CA 1
ATOM 619 C C . ARG A 1 76 ? 36.73836 -6.61396 15.05079 1.000 24.64510 76 ARG A C 1
ATOM 620 O O . ARG A 1 76 ? 37.91376 -6.31645 14.79550 1.000 25.13075 76 ARG A O 1
ATOM 628 N N . GLY A 1 77 ? 36.16648 -7.72628 14.58474 1.000 25.25168 77 GLY A N 1
ATOM 629 C CA . GLY A 1 77 ? 36.91108 -8.64207 13.74103 1.000 24.70811 77 GLY A CA 1
ATOM 630 C C . GLY A 1 77 ? 37.22241 -8.07721 12.37041 1.000 23.55628 77 GLY A C 1
ATOM 631 O O . GLY A 1 77 ? 38.28089 -8.36610 11.80573 1.000 25.92827 77 GLY A O 1
ATOM 632 N N . ILE A 1 78 ? 36.31384 -7.27502 11.81262 1.000 19.65312 78 ILE A N 1
ATOM 633 C CA . ILE A 1 78 ? 36.62078 -6.56452 10.57397 1.000 16.19645 78 ILE A CA 1
ATOM 634 C C . ILE A 1 78 ? 37.82257 -5.65678 10.77803 1.000 16.33315 78 ILE A C 1
ATOM 635 O O . ILE A 1 78 ? 38.75510 -5.63240 9.96612 1.000 16.69000 78 ILE A O 1
ATOM 640 N N . LEU A 1 79 ? 37.80999 -4.88752 11.86709 1.000 17.52144 79 LEU A N 1
ATOM 641 C CA . LEU A 1 79 ? 38.87740 -3.92788 12.11135 1.000 19.50617 79 LEU A CA 1
ATOM 642 C C . LEU A 1 79 ? 40.21912 -4.60299 12.37726 1.000 21.25018 79 LEU A C 1
ATOM 643 O O . LEU A 1 79 ? 41.26375 -3.98034 12.15946 1.000 22.62233 79 LEU A O 1
ATOM 648 N N . ARG A 1 80 ? 40.21394 -5.86079 12.82234 1.000 22.20361 80 ARG A N 1
ATOM 649 C CA A ARG A 1 80 ? 41.43996 -6.60268 13.08355 0.617 23.54941 80 ARG A CA 1
ATOM 650 C CA B ARG A 1 80 ? 41.43849 -6.60803 13.08641 0.383 22.92678 80 ARG A CA 1
ATOM 651 C C . ARG A 1 80 ? 41.95202 -7.35945 11.86546 1.000 22.68680 80 ARG A C 1
ATOM 652 O O . ARG A 1 80 ? 43.05938 -7.90592 11.91443 1.000 23.80217 80 ARG A O 1
ATOM 667 N N . ASN A 1 81 ? 41.18790 -7.39327 10.77796 1.000 20.54715 81 ASN A N 1
ATOM 668 C CA . ASN A 1 81 ? 41.50404 -8.21917 9.62053 1.000 18.62636 81 ASN A CA 1
ATOM 669 C C . ASN A 1 81 ? 42.16356 -7.37344 8.53915 1.000 17.71219 81 ASN A C 1
ATOM 670 O O . ASN A 1 81 ? 41.59719 -6.36892 8.09834 1.000 17.36447 81 ASN A O 1
ATOM 675 N N . ALA A 1 82 ? 43.34594 -7.80561 8.09353 1.000 18.06443 82 ALA A N 1
ATOM 676 C CA . ALA A 1 82 ? 44.12744 -7.01680 7.14683 1.000 18.26157 82 ALA A CA 1
ATOM 677 C C . ALA A 1 82 ? 43.45392 -6.91231 5.78475 1.000 17.19221 82 ALA A C 1
ATOM 678 O O . ALA A 1 82 ? 43.71498 -5.96142 5.03995 1.000 17.52447 82 ALA A O 1
ATOM 680 N N . LYS A 1 83 ? 42.60871 -7.87964 5.42804 1.000 16.96102 83 LYS A N 1
ATOM 681 C CA . LYS A 1 83 ? 41.91022 -7.82999 4.14855 1.000 17.33335 83 LYS A CA 1
ATOM 682 C C . LYS A 1 83 ? 40.62836 -7.00973 4.23782 1.000 15.27140 83 LYS A C 1
ATOM 683 O O . LYS A 1 83 ? 40.27870 -6.28965 3.29262 1.000 16.37453 83 LYS A O 1
ATOM 689 N N . LEU A 1 84 ? 39.92474 -7.09423 5.36618 1.000 13.14132 84 LEU A N 1
ATOM 690 C CA . LEU A 1 84 ? 38.62334 -6.45121 5.48615 1.000 12.23594 84 LEU A CA 1
ATOM 691 C C . LEU A 1 84 ? 38.70419 -4.99861 5.93689 1.000 11.95962 84 LEU A C 1
ATOM 692 O O . LEU A 1 84 ? 37.89876 -4.17845 5.48535 1.000 11.72707 84 LEU A O 1
ATOM 697 N N . LYS A 1 85 ? 39.63719 -4.66098 6.82864 1.000 12.26244 85 LYS A N 1
ATOM 698 C CA . LYS A 1 85 ? 39.68766 -3.29462 7.34745 1.000 13.03414 85 LYS A CA 1
ATOM 699 C C . LYS A 1 85 ? 39.83231 -2.24221 6.25741 1.000 12.37747 85 LYS A C 1
ATOM 700 O O . LYS A 1 85 ? 39.08943 -1.24561 6.29318 1.000 11.96764 85 LYS A O 1
ATOM 706 N N . PRO A 1 86 ? 40.73951 -2.37465 5.28292 1.000 12.64625 86 PRO A N 1
ATOM 707 C CA . PRO A 1 86 ? 40.80499 -1.33449 4.24274 1.000 12.56304 86 PRO A CA 1
ATOM 708 C C . PRO A 1 86 ? 39.52094 -1.18805 3.45066 1.000 11.65698 86 PRO A C 1
ATOM 709 O O . PRO A 1 86 ? 39.15563 -0.06978 3.06829 1.000 11.82726 86 PRO A O 1
ATOM 713 N N . VAL A 1 87 ? 38.81617 -2.28731 3.19728 1.000 11.42624 87 VAL A N 1
ATOM 714 C CA . VAL A 1 87 ? 37.52981 -2.19329 2.51839 1.000 11.18079 87 VAL A CA 1
ATOM 715 C C . VAL A 1 87 ? 36.52172 -1.45554 3.38469 1.000 10.11040 87 VAL A C 1
ATOM 716 O O . VAL A 1 87 ? 35.88514 -0.49398 2.94081 1.000 10.20427 87 VAL A O 1
ATOM 720 N N . TYR A 1 88 ? 36.36624 -1.89778 4.63145 1.000 10.13253 88 TYR A N 1
ATOM 721 C CA . TYR A 1 88 ? 35.45057 -1.25469 5.56837 1.000 10.42936 88 TYR A CA 1
ATOM 722 C C . TYR A 1 88 ? 35.72078 0.24372 5.66891 1.000 10.81257 88 TYR A C 1
ATOM 723 O O . TYR A 1 88 ? 34.79858 1.06256 5.57195 1.000 11.20276 88 TYR A O 1
ATOM 732 N N . ASP A 1 89 ? 36.98919 0.62002 5.85734 1.000 11.66027 89 ASP A N 1
ATOM 733 C CA . ASP A 1 89 ? 37.33058 2.03097 6.01862 1.000 12.97479 89 ASP A CA 1
ATOM 734 C C . ASP A 1 89 ? 37.01533 2.83969 4.76786 1.000 11.58814 89 ASP A C 1
ATOM 735 O O . ASP A 1 89 ? 36.76699 4.04534 4.85315 1.000 13.15024 89 ASP A O 1
ATOM 740 N N . SER A 1 90 ? 37.03808 2.20915 3.59779 1.000 10.82568 90 SER A N 1
ATOM 741 C CA . SER A 1 90 ? 36.76147 2.91585 2.35283 1.000 10.93990 90 SER A CA 1
ATOM 742 C C . SER A 1 90 ? 35.27813 3.15951 2.11758 1.000 10.00772 90 SER A C 1
ATOM 743 O O . SER A 1 90 ? 34.92834 3.97054 1.25427 1.000 10.61227 90 SER A O 1
ATOM 746 N N . LEU A 1 91 ? 34.40788 2.47160 2.85021 1.000 10.14681 91 LEU A N 1
ATOM 747 C CA . LEU A 1 91 ? 32.97469 2.48263 2.59698 1.000 9.98435 91 LEU A CA 1
ATOM 748 C C . LEU A 1 91 ? 32.25261 3.54074 3.42439 1.000 9.74248 91 LEU A C 1
ATOM 749 O O . LEU A 1 91 ? 32.69085 3.92738 4.50870 1.000 11.54125 91 LEU A O 1
ATOM 754 N N . ASP A 1 92 ? 31.11056 3.97761 2.90117 1.000 10.02335 92 ASP A N 1
ATOM 755 C CA . ASP A 1 92 ? 30.15406 4.80892 3.61303 1.000 9.74249 92 ASP A CA 1
ATOM 756 C C . ASP A 1 92 ? 29.40704 3.97488 4.67225 1.000 10.13225 92 ASP A C 1
ATOM 757 O O . ASP A 1 92 ? 29.51727 2.74949 4.72409 1.000 9.99539 92 ASP A O 1
ATOM 762 N N . CYS A 1 93 ? 28.62216 4.66386 5.51480 1.000 10.30107 93 CYS A N 1
ATOM 763 C CA . CYS A 1 93 ? 27.95506 4.01779 6.65070 1.000 11.19830 93 CYS A CA 1
ATOM 764 C C . CYS A 1 93 ? 26.99598 2.91022 6.24120 1.000 10.29437 93 CYS A C 1
ATOM 765 O O . CYS A 1 93 ? 26.86742 1.89890 6.94482 1.000 11.27670 93 CYS A O 1
ATOM 768 N N . VAL A 1 94 ? 26.25415 3.11361 5.15646 1.000 9.54738 94 VAL A N 1
ATOM 769 C CA . VAL A 1 94 ? 25.26896 2.12348 4.73584 1.000 9.61974 94 VAL A CA 1
ATOM 770 C C . VAL A 1 94 ? 25.96246 0.87944 4.19885 1.000 9.12258 94 VAL A C 1
ATOM 771 O O . VAL A 1 94 ? 25.61633 -0.25194 4.55682 1.000 9.47242 94 VAL A O 1
ATOM 775 N N . ARG A 1 95 ? 26.95699 1.07139 3.33303 1.000 8.96223 95 ARG A N 1
ATOM 776 C CA . ARG A 1 95 ? 27.67860 -0.07183 2.79598 1.000 8.86643 95 ARG A CA 1
ATOM 777 C C . ARG A 1 95 ? 28.49777 -0.78232 3.87014 1.000 8.82837 95 ARG A C 1
ATOM 778 O O . ARG A 1 95 ? 28.67151 -2.00349 3.79597 1.000 8.90913 95 ARG A O 1
ATOM 786 N N . ARG A 1 96 ? 28.98964 -0.05576 4.88170 1.000 8.89925 96 ARG A N 1
ATOM 787 C CA . ARG A 1 96 ? 29.62265 -0.72983 6.01270 1.000 9.09168 96 ARG A CA 1
ATOM 788 C C . ARG A 1 96 ? 28.67345 -1.71897 6.66790 1.000 8.86896 96 ARG A C 1
ATOM 789 O O . ARG A 1 96 ? 29.08821 -2.81289 7.06849 1.000 8.82348 96 ARG A O 1
ATOM 797 N N . ALA A 1 97 ? 27.39744 -1.34979 6.80117 1.000 8.90970 97 ALA A N 1
ATOM 798 C CA . ALA A 1 97 ? 26.42658 -2.26540 7.38700 1.000 8.96109 97 ALA A CA 1
ATOM 799 C C . ALA A 1 97 ? 26.27787 -3.52794 6.54869 1.000 8.19394 97 ALA A C 1
ATOM 800 O O . ALA A 1 97 ? 26.13794 -4.62591 7.09371 1.000 8.73798 97 ALA A O 1
ATOM 802 N N . ALA A 1 98 ? 26.29882 -3.39462 5.22333 1.000 8.21098 98 ALA A N 1
ATOM 803 C CA . ALA A 1 98 ? 26.25406 -4.57429 4.36905 1.000 8.57602 98 ALA A CA 1
ATOM 804 C C . ALA A 1 98 ? 27.44716 -5.49545 4.62532 1.000 8.07807 98 ALA A C 1
ATOM 805 O O . ALA A 1 98 ? 27.28975 -6.72205 4.68054 1.000 8.58648 98 ALA A O 1
ATOM 807 N N . LEU A 1 99 ? 28.64796 -4.92867 4.79992 1.000 8.25816 99 LEU A N 1
ATOM 808 C CA . LEU A 1 99 ? 29.81503 -5.75378 5.09978 1.000 8.51071 99 LEU A CA 1
ATOM 809 C C . LEU A 1 99 ? 29.70690 -6.41050 6.47262 1.000 8.45152 99 LEU A C 1
ATOM 810 O O . LEU A 1 99 ? 30.03147 -7.59580 6.62612 1.000 8.97663 99 LEU A O 1
ATOM 815 N N . ILE A 1 100 ? 29.24719 -5.65981 7.47671 1.000 8.55681 100 ILE A N 1
ATOM 816 C CA . ILE A 1 100 ? 29.02749 -6.24141 8.79885 1.000 8.65220 100 ILE A CA 1
ATOM 817 C C . ILE A 1 100 ? 28.04632 -7.39921 8.70755 1.000 8.87391 100 ILE A C 1
ATOM 818 O O . ILE A 1 100 ? 28.23102 -8.43989 9.35037 1.000 9.45263 100 ILE A O 1
ATOM 823 N N . ASN A 1 101 ? 26.98307 -7.23118 7.91968 1.000 8.37476 101 ASN A N 1
ATOM 824 C CA . ASN A 1 101 ? 25.97491 -8.27453 7.76404 1.000 8.81527 101 ASN A CA 1
ATOM 825 C C . ASN A 1 101 ? 26.60437 -9.56061 7.22903 1.000 8.49175 101 ASN A C 1
ATOM 826 O O . ASN A 1 101 ? 26.39031 -10.64985 7.78020 1.000 9.25366 101 ASN A O 1
ATOM 831 N N . MET A 1 102 ? 27.39881 -9.45038 6.15725 1.000 8.84241 102 MET A N 1
ATOM 832 C CA . MET A 1 102 ? 28.09881 -10.61590 5.61706 1.000 9.33812 102 MET A CA 1
ATOM 833 C C . MET A 1 102 ? 28.96752 -11.29311 6.66431 1.000 9.82641 102 MET A C 1
ATOM 834 O O . MET A 1 102 ? 28.97138 -12.52202 6.77970 1.000 10.76351 102 MET A O 1
ATOM 839 N N . VAL A 1 103 ? 29.74424 -10.50960 7.41093 1.000 9.64065 103 VAL A N 1
ATOM 840 C CA . VAL A 1 103 ? 30.64251 -11.09083 8.40034 1.000 10.76499 103 VAL A CA 1
ATOM 841 C C . VAL A 1 103 ? 29.84963 -11.75658 9.51476 1.000 10.89182 103 VAL A C 1
ATOM 842 O O . VAL A 1 103 ? 30.22072 -12.83243 9.99543 1.000 12.52028 103 VAL A O 1
ATOM 846 N N . PHE A 1 104 ? 28.74863 -11.13278 9.93960 1.000 10.36718 104 PHE A N 1
ATOM 847 C CA . PHE A 1 104 ? 27.87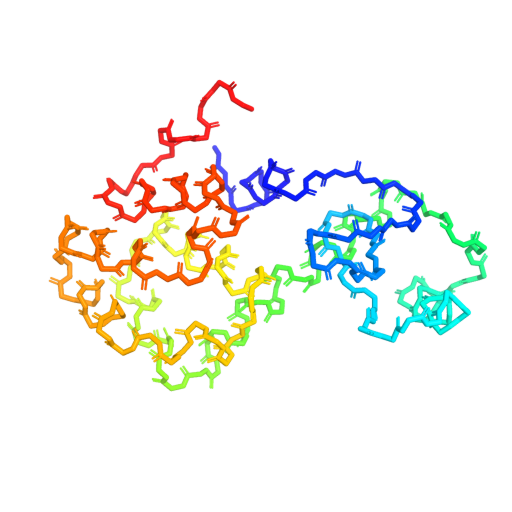382 -11.74023 10.93672 1.000 10.51460 104 PHE A CA 1
ATOM 848 C C . PHE A 1 104 ? 27.40895 -13.11812 10.47795 1.000 10.57937 104 PHE A C 1
ATOM 849 O O . PHE A 1 104 ? 27.42260 -14.08280 11.25286 1.000 12.10703 104 PHE A O 1
ATOM 857 N N . GLN A 1 105 ? 27.02214 -13.23453 9.20776 1.000 10.59088 105 GLN A N 1
ATOM 858 C CA . GLN A 1 105 ? 26.45680 -14.48110 8.70376 1.000 11.09056 105 GLN A CA 1
ATOM 859 C C . GLN A 1 105 ? 27.51950 -15.54806 8.47719 1.000 12.64746 105 GLN A C 1
ATOM 860 O O . GLN A 1 105 ? 27.32758 -16.70675 8.85210 1.000 14.19181 105 GLN A O 1
ATOM 866 N N . MET A 1 106 ? 28.63398 -15.19453 7.84024 1.000 14.80791 106 MET A N 1
ATOM 867 C CA A MET A 1 106 ? 29.60663 -16.16370 7.35410 0.573 16.57617 106 MET A CA 1
ATOM 868 C CA B MET A 1 106 ? 29.57659 -16.21758 7.40942 0.427 16.85723 106 MET A CA 1
ATOM 869 C C . MET A 1 106 ? 30.94316 -16.13466 8.07264 1.000 16.75519 106 MET A C 1
ATOM 870 O O . MET A 1 106 ? 31.78149 -17.00786 7.82345 1.000 18.93991 106 MET A O 1
ATOM 879 N N . GLY A 1 107 ? 31.18267 -15.15278 8.92098 1.000 17.12633 107 GLY A N 1
ATOM 880 C CA . GLY A 1 107 ? 32.45147 -15.07810 9.60164 1.000 17.44048 107 GLY A CA 1
ATOM 881 C C . GLY A 1 107 ? 33.49654 -14.30929 8.81468 1.000 16.63669 107 GLY A C 1
ATOM 882 O O . GLY A 1 107 ? 33.43941 -14.17237 7.59155 1.000 16.64251 107 GLY A O 1
ATOM 883 N N . GLU A 1 108 ? 34.47993 -13.81904 9.56228 1.000 16.97591 108 GLU A N 1
ATOM 884 C CA . GLU A 1 108 ? 35.49831 -12.94411 9.00263 1.000 18.72092 108 GLU A CA 1
ATOM 885 C C . GLU A 1 108 ? 36.34899 -13.66757 7.96478 1.000 17.16911 108 GLU A C 1
ATOM 886 O O . GLU A 1 108 ? 36.63586 -13.11326 6.89720 1.000 16.35875 108 GLU A O 1
ATOM 892 N N . THR A 1 109 ? 36.73179 -14.91763 8.24243 1.000 18.49427 109 THR A N 1
ATOM 893 C CA . THR A 1 109 ? 37.62983 -15.63765 7.34414 1.000 21.24464 109 THR A CA 1
ATOM 894 C C . THR A 1 109 ? 37.00534 -15.82756 5.96482 1.000 20.61090 109 THR A C 1
ATOM 895 O O . THR A 1 109 ? 37.65062 -15.57723 4.93859 1.000 21.11896 109 THR A O 1
ATOM 899 N N . GLY A 1 110 ? 35.74305 -16.26249 5.92277 1.000 19.64075 110 GLY A N 1
ATOM 900 C CA . GLY A 1 110 ? 35.08977 -16.48613 4.64271 1.000 19.86656 110 GLY A CA 1
ATOM 901 C C . GLY A 1 110 ? 35.00010 -15.22596 3.80489 1.000 18.76038 110 GLY A C 1
ATOM 902 O O . GLY A 1 110 ? 35.37854 -15.21726 2.62939 1.000 21.43600 110 GLY A O 1
ATOM 903 N N . VAL A 1 111 ? 34.50521 -14.13883 4.40216 1.000 15.90128 111 VAL A N 1
ATOM 904 C CA . VAL A 1 111 ? 34.36585 -12.88928 3.65786 1.000 14.39156 111 VAL A CA 1
ATOM 905 C C . VAL A 1 111 ? 35.72766 -12.37290 3.21717 1.000 13.87059 111 VAL A C 1
ATOM 906 O O . VAL A 1 111 ? 35.88871 -11.87307 2.09590 1.000 15.31916 111 VAL A O 1
ATOM 910 N N . ALA A 1 112 ? 36.72479 -12.47482 4.09942 1.000 13.33952 112 ALA A N 1
ATOM 911 C CA . ALA A 1 112 ? 38.05345 -11.95348 3.80338 1.000 13.88809 112 ALA A CA 1
ATOM 912 C C . ALA A 1 112 ? 38.68892 -12.62520 2.59481 1.000 16.12455 112 ALA A C 1
ATOM 913 O O . ALA A 1 112 ? 39.60661 -12.05263 1.99358 1.000 18.74125 112 ALA A O 1
ATOM 915 N N . GLY A 1 113 ? 38.22275 -13.81689 2.22012 1.000 17.29553 113 GLY A N 1
ATOM 916 C CA . GLY A 1 113 ? 38.79055 -14.51732 1.08357 1.000 19.28775 113 GLY A CA 1
ATOM 917 C C . GLY A 1 113 ? 38.23924 -14.12397 -0.27006 1.000 19.42027 113 GLY A C 1
ATOM 918 O O . GLY A 1 113 ? 38.74786 -14.60677 -1.28707 1.000 22.15852 113 GLY A O 1
ATOM 919 N N . PHE A 1 114 ? 37.21987 -13.26134 -0.31596 1.000 17.47315 114 PHE A N 1
ATOM 920 C CA . PHE A 1 114 ? 36.57140 -12.88537 -1.57593 1.000 15.36800 114 PHE A CA 1
ATOM 921 C C . PHE A 1 114 ? 37.37187 -11.75666 -2.23142 1.000 14.59135 114 PHE A C 1
ATOM 922 O O . PHE A 1 114 ? 36.90821 -10.62109 -2.36854 1.000 15.57322 114 PHE A O 1
ATOM 930 N N . CYS A 1 115 ? 38.59173 -12.08907 -2.66823 1.000 14.89529 115 CYS A N 1
ATOM 931 C CA . CYS A 1 115 ? 39.53776 -11.03506 -3.03894 1.000 14.85442 115 CYS A CA 1
ATOM 932 C C . CYS A 1 115 ? 39.03999 -10.18444 -4.20587 1.000 14.75538 115 CYS A C 1
ATOM 933 O O . CYS A 1 115 ? 39.30565 -8.97793 -4.25528 1.000 16.22816 115 CYS A O 1
ATOM 936 N N . ASN A 1 116 ? 38.28725 -10.77652 -5.13425 1.000 14.23963 116 ASN A N 1
ATOM 937 C CA . ASN A 1 116 ? 37.78966 -9.99199 -6.26155 1.000 13.81296 116 ASN A CA 1
ATOM 938 C C . ASN A 1 116 ? 36.63824 -9.07726 -5.85803 1.000 12.36725 116 ASN A C 1
ATOM 939 O O . ASN A 1 116 ? 36.61728 -7.90016 -6.23838 1.000 13.03538 116 ASN A O 1
ATOM 944 N N . SER A 1 117 ? 35.66334 -9.59508 -5.09661 1.000 12.07050 117 SER A N 1
ATOM 945 C CA . SER A 1 117 ? 34.54854 -8.74927 -4.67708 1.000 11.11708 117 SER A CA 1
ATOM 946 C C . SER A 1 117 ? 35.03888 -7.60393 -3.80879 1.000 10.77766 117 SER A C 1
ATOM 947 O O . SER A 1 117 ? 34.58784 -6.46358 -3.95269 1.000 10.64639 117 SER A O 1
ATOM 950 N N . LEU A 1 118 ? 35.94570 -7.90507 -2.87859 1.000 12.21406 118 LEU A N 1
ATOM 951 C CA A LEU A 1 118 ? 36.48903 -6.87612 -1.99795 0.927 12.29026 118 LEU A CA 1
ATOM 952 C CA B LEU A 1 118 ? 36.48163 -6.87403 -1.99677 0.073 12.38181 118 LEU A CA 1
ATOM 953 C C . LEU A 1 118 ? 37.21540 -5.79801 -2.78765 1.000 12.03233 118 LEU A C 1
ATOM 954 O O . LEU A 1 118 ? 37.07361 -4.60213 -2.50028 1.000 12.13643 118 LEU A O 1
ATOM 963 N N . ARG A 1 119 ? 38.00723 -6.20129 -3.78235 1.000 12.38463 119 ARG A N 1
ATOM 964 C CA . ARG A 1 119 ? 38.69723 -5.21593 -4.60588 1.000 12.86668 119 ARG A CA 1
ATOM 965 C C . ARG A 1 119 ? 37.69977 -4.31333 -5.31764 1.000 11.59933 119 ARG A C 1
ATOM 966 O O . ARG A 1 119 ? 37.86528 -3.09025 -5.34651 1.000 11.96999 119 ARG A O 1
ATOM 974 N N . MET A 1 120 ? 36.65007 -4.89998 -5.88839 1.000 11.32252 120 MET A N 1
ATOM 975 C CA . MET A 1 120 ? 35.67706 -4.11235 -6.63382 1.000 10.92794 120 MET A CA 1
ATOM 976 C C . MET A 1 120 ? 34.94900 -3.14124 -5.70347 1.000 10.14391 120 MET A C 1
ATOM 977 O O . MET A 1 120 ? 34.66336 -1.99798 -6.08828 1.000 10.54566 120 MET A O 1
ATOM 982 N N . LEU A 1 121 ? 34.65078 -3.57078 -4.47250 1.000 9.90781 121 LEU A N 1
ATOM 983 C CA . LEU A 1 121 ? 34.06640 -2.65985 -3.49374 1.000 10.40875 121 LEU A CA 1
ATOM 984 C C . LEU A 1 121 ? 35.02655 -1.52591 -3.16207 1.000 10.48177 121 LEU A C 1
ATOM 985 O O . LEU A 1 121 ? 34.62433 -0.36034 -3.10118 1.000 11.00152 121 LEU A O 1
ATOM 990 N N . GLN A 1 122 ? 36.30231 -1.85385 -2.93069 1.000 11.53422 122 GLN A N 1
ATOM 991 C CA . GLN A 1 122 ? 37.30448 -0.82828 -2.64665 1.000 13.69306 122 GLN A CA 1
ATOM 992 C C . GLN A 1 122 ? 37.43171 0.15281 -3.80615 1.000 12.80662 122 GLN A C 1
ATOM 993 O O . GLN A 1 122 ? 37.65993 1.35000 -3.59464 1.000 14.20603 122 GLN A O 1
ATOM 999 N N . GLN A 1 123 ? 37.29606 -0.33942 -5.04020 1.000 12.27687 123 GLN A N 1
ATOM 1000 C CA . GLN A 1 123 ? 37.34311 0.51600 -6.21972 1.000 12.13088 123 GLN A CA 1
ATOM 1001 C C . GLN A 1 123 ? 36.04830 1.27472 -6.46715 1.000 11.35085 123 GLN A C 1
ATOM 1002 O O . GLN A 1 123 ? 36.00142 2.09488 -7.39164 1.000 12.51279 123 GLN A O 1
ATOM 1008 N N . LYS A 1 124 ? 35.00558 1.00219 -5.68257 1.000 10.31647 124 LYS A N 1
ATOM 1009 C CA A LYS A 1 124 ? 33.70660 1.65775 -5.83763 0.549 10.61852 124 LYS A CA 1
ATOM 1010 C CA B LYS A 1 124 ? 33.70021 1.64612 -5.82989 0.451 9.99732 124 LYS A CA 1
ATOM 1011 C C . LYS A 1 124 ? 33.09697 1.38340 -7.20912 1.000 10.22017 124 LYS A C 1
ATOM 1012 O O . LYS A 1 124 ? 32.43798 2.24190 -7.80241 1.000 11.83328 124 LYS A O 1
ATOM 1023 N N . ARG A 1 125 ? 33.32158 0.16578 -7.70753 1.000 9.89463 125 ARG A N 1
ATOM 1024 C CA . ARG A 1 125 ? 32.70577 -0.32143 -8.94075 1.000 10.46137 125 ARG A CA 1
ATOM 1025 C C . ARG A 1 125 ? 31.49292 -1.13696 -8.50984 1.000 9.91698 125 ARG A C 1
ATOM 1026 O O . ARG A 1 125 ? 31.53283 -2.36278 -8.41705 1.000 10.24968 125 ARG A O 1
ATOM 1034 N N . TRP A 1 126 ? 30.40219 -0.42459 -8.20785 1.000 9.91400 126 TRP A N 1
ATOM 1035 C CA . TRP A 1 126 ? 29.32913 -1.02423 -7.41781 1.000 10.10805 126 TRP A CA 1
ATOM 1036 C C . TRP A 1 126 ? 28.55886 -2.09065 -8.18889 1.000 10.12738 126 TRP A C 1
ATOM 1037 O O . TRP A 1 126 ? 28.22033 -3.14165 -7.62555 1.000 10.56270 126 TRP A O 1
ATOM 1048 N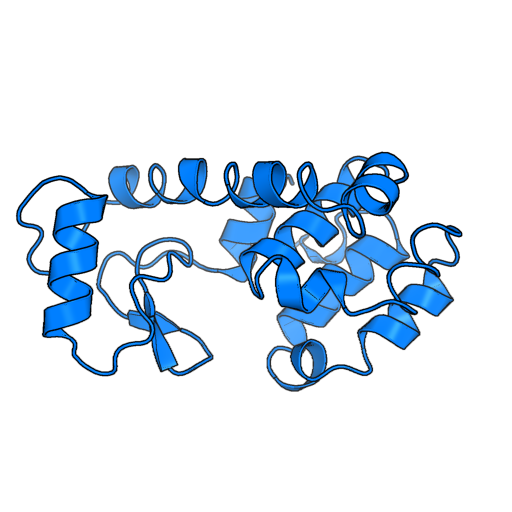 N . ASP A 1 127 ? 28.22309 -1.82386 -9.45499 1.000 10.53448 127 ASP A N 1
ATOM 1049 C CA . ASP A 1 127 ? 27.50531 -2.82663 -10.23683 1.000 11.18011 127 ASP A CA 1
ATOM 1050 C C . ASP A 1 127 ? 28.37682 -4.05428 -10.46702 1.000 10.96399 127 ASP A C 1
ATOM 1051 O O . ASP A 1 127 ? 27.89450 -5.19275 -10.39921 1.000 11.34019 127 ASP A O 1
ATOM 1056 N N . GLU A 1 128 ? 29.66305 -3.83686 -10.74253 1.000 10.88149 128 GLU A N 1
ATOM 1057 C CA . GLU A 1 128 ? 30.59181 -4.94558 -10.93474 1.000 10.93104 128 GLU A CA 1
ATOM 1058 C C . GLU A 1 128 ? 30.71485 -5.77214 -9.66272 1.000 10.61945 128 GLU A C 1
ATOM 1059 O O . GLU A 1 128 ? 30.68692 -7.00757 -9.70517 1.000 10.67577 128 GLU A O 1
ATOM 1065 N N . ALA A 1 129 ? 30.86324 -5.10148 -8.51721 1.000 10.14256 129 ALA A N 1
ATOM 1066 C CA . ALA A 1 129 ? 30.94102 -5.81312 -7.24892 1.000 9.96570 129 ALA A CA 1
ATOM 1067 C C . ALA A 1 129 ? 29.68437 -6.63148 -7.01160 1.000 9.75069 129 ALA A C 1
ATOM 1068 O O . ALA A 1 129 ? 29.75581 -7.77754 -6.54913 1.000 10.15688 129 ALA A O 1
ATOM 1070 N N . ALA A 1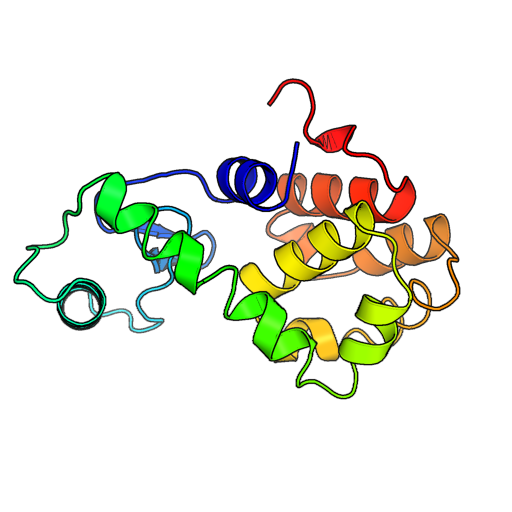 130 ? 28.52076 -6.05080 -7.30986 1.000 10.10336 130 ALA A N 1
ATOM 1071 C CA . ALA A 1 130 ? 27.25846 -6.74738 -7.09337 1.000 10.61913 130 ALA A CA 1
ATOM 1072 C C . ALA A 1 130 ? 27.16813 -8.01217 -7.93835 1.000 10.73158 130 ALA A C 1
ATOM 1073 O O . ALA A 1 130 ? 26.72591 -9.05913 -7.45429 1.000 11.49193 130 ALA A O 1
ATOM 1075 N N . VAL A 1 131 ? 27.57116 -7.93576 -9.20748 1.000 11.04261 131 VAL A N 1
ATOM 1076 C CA . VAL A 1 131 ? 27.60084 -9.12727 -10.04934 1.000 12.16728 131 VAL A CA 1
ATOM 1077 C C . VAL A 1 131 ? 28.54368 -10.16609 -9.46243 1.000 11.37495 131 VAL A C 1
ATOM 1078 O O . VAL A 1 131 ? 28.22289 -11.35824 -9.39675 1.000 11.96460 131 VAL A O 1
ATOM 1082 N N . ASN A 1 132 ? 29.72105 -9.72628 -9.02411 1.000 11.07505 132 ASN A N 1
ATOM 1083 C CA . ASN A 1 132 ? 30.73023 -10.66282 -8.54525 1.000 10.82456 132 ASN A CA 1
ATOM 1084 C C . ASN A 1 132 ? 30.31785 -11.32828 -7.23370 1.000 10.55255 132 ASN A C 1
ATOM 1085 O O . ASN A 1 132 ? 30.60365 -12.51314 -7.01849 1.000 11.53681 132 ASN A O 1
ATOM 1090 N N . LEU A 1 133 ? 29.65338 -10.58225 -6.34631 1.000 10.16259 133 LEU A N 1
ATOM 1091 C CA . LEU A 1 133 ? 29.22883 -11.12889 -5.06063 1.000 10.27486 133 LEU A CA 1
ATOM 1092 C C . LEU A 1 133 ? 28.20350 -12.23820 -5.23143 1.000 10.39392 133 LEU A C 1
ATOM 1093 O O . LEU A 1 133 ? 28.10983 -13.12556 -4.37767 1.000 11.43152 133 LEU A O 1
ATOM 1098 N N . ALA A 1 134 ? 27.41524 -12.20010 -6.31052 1.000 11.08866 134 ALA A N 1
ATOM 1099 C CA . ALA A 1 134 ? 26.39085 -13.20711 -6.54689 1.000 12.19858 134 ALA A CA 1
ATOM 1100 C C . ALA A 1 134 ? 26.95904 -14.53031 -7.04444 1.000 12.46985 134 ALA A C 1
ATOM 1101 O O . ALA A 1 134 ? 26.23923 -15.53186 -7.04983 1.000 14.08854 134 ALA A O 1
ATOM 1103 N N . LYS A 1 135 ? 28.22949 -14.56557 -7.43166 1.000 12.10851 135 LYS A N 1
ATOM 1104 C CA . LYS A 1 135 ? 28.89625 -15.79848 -7.84305 1.000 13.13733 135 LYS A CA 1
ATOM 1105 C C . LYS A 1 135 ? 29.46242 -16.51069 -6.61641 1.000 12.98092 135 LYS A C 1
ATOM 1106 O O . LYS A 1 135 ? 30.67056 -16.67291 -6.44781 1.000 15.00390 135 LYS A O 1
ATOM 1112 N N . SER A 1 136 ? 28.55990 -16.91892 -5.72838 1.000 11.85423 136 SER A N 1
ATOM 1113 C CA . SER A 1 136 ? 28.99461 -17.38897 -4.42522 1.000 10.93401 136 SER A CA 1
ATOM 1114 C C . SER A 1 136 ? 28.03191 -18.43521 -3.89503 1.000 10.39280 136 SER A C 1
ATOM 1115 O O . SER A 1 136 ? 26.83098 -18.41019 -4.18420 1.000 10.53354 136 SER A O 1
ATOM 1118 N N . ARG A 1 137 ? 28.57021 -19.33339 -3.07177 1.000 10.10958 137 ARG A N 1
ATOM 1119 C CA . ARG A 1 137 ? 27.69752 -20.24003 -2.34638 1.000 9.64582 137 ARG A CA 1
ATOM 1120 C C . ARG A 1 137 ? 26.67747 -19.46064 -1.53302 1.000 10.03183 137 ARG A C 1
ATOM 1121 O O . ARG A 1 137 ? 25.49587 -19.81914 -1.48720 1.000 10.54854 137 ARG A O 1
ATOM 1129 N N . TRP A 1 138 ? 27.13191 -18.38324 -0.89012 1.000 10.35018 138 TRP A N 1
ATOM 1130 C CA . TRP A 1 138 ? 26.27131 -17.51304 -0.09555 1.000 10.81884 138 TRP A CA 1
ATOM 1131 C C . TRP A 1 138 ? 25.01322 -17.11509 -0.85554 1.000 10.14792 138 TRP A C 1
ATOM 1132 O O . TRP A 1 138 ? 23.89084 -17.27076 -0.35641 1.000 10.97729 138 TRP A O 1
ATOM 1143 N N . TYR A 1 139 ? 25.18905 -16.56830 -2.05729 1.000 10.53635 139 TYR A N 1
ATOM 1144 C CA . TYR A 1 139 ? 24.04819 -16.12159 -2.84143 1.000 11.28028 139 TYR A CA 1
ATOM 1145 C C . TYR A 1 139 ? 23.13447 -17.29158 -3.18223 1.000 10.81922 139 TYR A C 1
ATOM 1146 O O . TYR A 1 139 ? 21.90919 -17.19051 -3.07594 1.000 12.70904 139 TYR A O 1
ATOM 1155 N N . ASN A 1 140 ? 23.71144 -18.42381 -3.56990 1.000 9.99845 140 ASN A N 1
ATOM 1156 C CA . ASN A 1 140 ? 22.87605 -19.54106 -3.98839 1.000 10.36051 140 ASN A CA 1
ATOM 1157 C C . ASN A 1 140 ? 22.10828 -20.15570 -2.82021 1.000 9.96861 140 ASN A C 1
ATOM 1158 O O . ASN A 1 140 ? 20.96527 -20.60483 -2.99281 1.000 10.91282 140 ASN A O 1
ATOM 1163 N N . GLN A 1 141 ? 22.71876 -20.21706 -1.63530 1.000 9.28537 141 GLN A N 1
ATOM 1164 C CA . GLN A 1 141 ? 22.05941 -20.87042 -0.50787 1.000 9.33415 141 GLN A CA 1
ATOM 1165 C C . GLN A 1 141 ? 21.09187 -19.95143 0.22302 1.000 9.64459 141 GLN A C 1
ATOM 1166 O O . GLN A 1 141 ? 20.08429 -20.43206 0.75729 1.000 10.05940 141 GLN A O 1
ATOM 1172 N N . THR A 1 142 ? 21.38288 -18.65288 0.29347 1.000 9.09000 142 THR A N 1
ATOM 1173 C CA . THR A 1 142 ? 20.47517 -17.67247 0.89337 1.000 9.30295 142 THR A CA 1
ATOM 1174 C C . THR A 1 142 ? 20.27131 -16.52289 -0.08749 1.000 8.96623 142 THR A C 1
ATOM 1175 O O . THR A 1 142 ? 20.75361 -15.40449 0.13149 1.000 9.23524 142 THR A O 1
ATOM 1179 N N . PRO A 1 143 ? 19.55157 -16.77080 -1.18847 1.000 9.44178 143 PRO A N 1
ATOM 1180 C CA . PRO A 1 143 ? 19.45597 -15.74585 -2.24176 1.000 9.75646 143 PRO A CA 1
ATOM 1181 C C . PRO A 1 143 ? 18.65723 -14.52190 -1.85536 1.000 9.68897 143 PRO A C 1
ATOM 1182 O O . PRO A 1 143 ? 19.00753 -13.41983 -2.28575 1.000 10.36584 143 PRO A O 1
ATOM 1186 N N . ASN A 1 144 ? 17.57647 -14.66016 -1.08654 1.000 9.88026 144 ASN A N 1
ATOM 1187 C CA . ASN A 1 144 ? 16.79700 -13.46691 -0.77213 1.000 10.37294 144 ASN A CA 1
ATOM 1188 C C . ASN A 1 144 ? 17.58104 -12.52661 0.13115 1.000 9.47913 144 ASN A C 1
ATOM 1189 O O . ASN A 1 144 ? 17.60430 -11.31130 -0.09947 1.000 10.32522 144 ASN A O 1
ATOM 1194 N N . ARG A 1 145 ? 18.26818 -13.07331 1.13231 1.000 9.63877 145 ARG A N 1
ATOM 1195 C CA . ARG A 1 145 ? 19.10448 -12.24220 1.98371 1.000 9.78637 145 ARG A CA 1
ATOM 1196 C C . ARG A 1 145 ? 20.27777 -11.66650 1.19855 1.000 9.18549 145 ARG A C 1
ATOM 1197 O O . ARG A 1 145 ? 20.58274 -10.47269 1.29924 1.000 9.43774 145 ARG A O 1
ATOM 1205 N N . ALA A 1 146 ? 20.95318 -12.50380 0.40976 1.000 9.54721 146 ALA A N 1
ATOM 1206 C CA . ALA A 1 146 ? 22.08745 -12.01347 -0.36341 1.000 9.68989 146 ALA A CA 1
ATOM 1207 C C . ALA A 1 146 ? 21.66662 -10.91241 -1.32571 1.000 9.43214 146 ALA A C 1
ATOM 1208 O O . ALA A 1 146 ? 22.38355 -9.92119 -1.48558 1.000 9.63754 146 ALA A O 1
ATOM 1210 N N . LYS A 1 147 ? 20.50248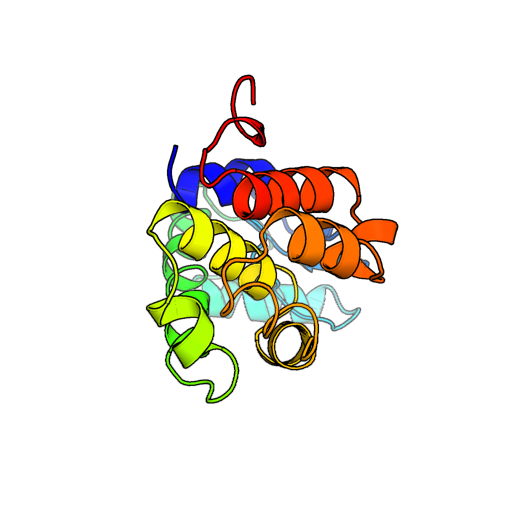 -11.05100 -1.96195 1.000 9.59672 147 LYS A N 1
ATOM 1211 C CA . LYS A 1 147 ? 20.02672 -9.99415 -2.84990 1.000 9.77137 147 LYS A CA 1
ATOM 1212 C C . LYS A 1 147 ? 19.85358 -8.67834 -2.09834 1.000 9.37429 147 LYS A C 1
ATOM 1213 O O . LYS A 1 147 ? 20.19753 -7.61191 -2.61903 1.000 9.39651 147 LYS A O 1
ATOM 1219 N N . ARG A 1 148 ? 19.32563 -8.72923 -0.87254 1.000 9.08519 148 ARG A N 1
ATOM 1220 C CA . ARG A 1 148 ? 19.16311 -7.50448 -0.09121 1.000 8.94650 148 ARG A CA 1
ATOM 1221 C C . ARG A 1 148 ? 20.51344 -6.88202 0.24495 1.000 8.80810 148 ARG A C 1
ATOM 1222 O O . ARG A 1 148 ? 20.69813 -5.66302 0.12301 1.000 8.81247 148 ARG A O 1
ATOM 1230 N N . VAL A 1 149 ? 21.46323 -7.70486 0.69547 1.000 8.52118 149 VAL A N 1
ATOM 1231 C CA . VAL A 1 149 ? 22.78038 -7.19170 1.05182 1.000 8.30162 149 VAL A CA 1
ATOM 1232 C C . VAL A 1 149 ? 23.48171 -6.64143 -0.18505 1.000 8.35408 149 VAL A C 1
ATOM 1233 O O . VAL A 1 149 ? 24.09683 -5.56394 -0.14949 1.000 8.79800 149 VAL A O 1
ATOM 1237 N N . ILE A 1 150 ? 23.37279 -7.35994 -1.30449 1.000 8.55126 150 ILE A N 1
ATOM 1238 C CA . ILE A 1 150 ? 24.00531 -6.91588 -2.54218 1.000 9.03697 150 ILE A CA 1
ATOM 1239 C C . ILE A 1 150 ? 23.39441 -5.60604 -3.03508 1.000 8.95945 150 ILE A C 1
ATOM 1240 O O . ILE A 1 150 ? 24.11083 -4.71110 -3.49125 1.000 9.57347 150 ILE A O 1
ATOM 1245 N N . THR A 1 151 ? 22.06834 -5.46941 -2.96049 1.000 9.18523 151 THR A N 1
ATOM 1246 C CA . THR A 1 151 ? 21.44476 -4.20231 -3.34034 1.000 9.94940 151 THR A CA 1
ATOM 1247 C C . THR A 1 151 ? 21.95713 -3.06052 -2.47435 1.000 9.60888 151 THR A C 1
ATOM 1248 O O . THR A 1 151 ? 22.11933 -1.92777 -2.94693 1.000 10.28110 151 THR A O 1
ATOM 1252 N N . THR A 1 152 ? 22.20681 -3.34352 -1.19699 1.000 8.65458 152 THR A N 1
ATOM 1253 C CA . THR A 1 152 ? 22.75621 -2.33748 -0.29841 1.000 8.91290 152 THR A CA 1
ATOM 1254 C C . THR A 1 152 ? 24.15290 -1.90810 -0.75479 1.000 8.98223 152 THR A C 1
ATOM 1255 O O . THR A 1 152 ? 24.45855 -0.70991 -0.81326 1.000 9.49610 152 THR A O 1
ATOM 1259 N N . PHE A 1 153 ? 25.00838 -2.87189 -1.11744 1.000 8.79956 153 PHE A N 1
ATOM 1260 C CA . PHE A 1 153 ? 26.30814 -2.52073 -1.69621 1.000 9.59482 153 PHE A CA 1
ATOM 1261 C C . PHE A 1 153 ? 26.16083 -1.78977 -3.03409 1.000 9.78235 153 PHE A C 1
ATOM 1262 O O . PHE A 1 153 ? 26.95473 -0.89601 -3.35017 1.000 10.88269 153 PHE A O 1
ATOM 1270 N N . ARG A 1 154 ? 25.20605 -2.20332 -3.87131 1.000 9.95084 154 ARG A N 1
ATOM 1271 C CA . ARG A 1 154 ? 25.11529 -1.61453 -5.20369 1.000 10.61052 154 ARG A CA 1
ATOM 1272 C C . ARG A 1 154 ? 24.67877 -0.16022 -5.12944 1.000 10.72692 154 ARG A C 1
ATOM 1273 O O . ARG A 1 154 ? 25.21678 0.69418 -5.84270 1.000 11.85975 154 ARG A O 1
ATOM 1281 N N . THR A 1 155 ? 23.73034 0.13885 -4.24469 1.000 10.99929 155 THR A N 1
ATOM 1282 C CA . THR A 1 155 ? 23.08010 1.43940 -4.22453 1.000 11.46671 155 THR A CA 1
ATOM 1283 C C . THR A 1 155 ? 23.54071 2.34805 -3.09620 1.000 10.67333 155 THR A C 1
ATOM 1284 O O . THR A 1 155 ? 23.35762 3.56207 -3.19958 1.000 11.76468 155 THR A O 1
ATOM 1288 N N . GLY A 1 156 ? 24.09027 1.80347 -2.01601 1.000 10.38616 156 GLY A N 1
ATOM 1289 C CA . GLY A 1 156 ? 24.36573 2.63039 -0.86012 1.000 10.16861 156 GLY A CA 1
ATOM 1290 C C . GLY A 1 156 ? 23.13142 3.17624 -0.18078 1.000 9.85297 156 GLY A C 1
ATOM 1291 O O . GLY A 1 156 ? 23.21977 4.16969 0.54902 1.000 10.49348 156 GLY A O 1
ATOM 1292 N N . THR A 1 157 ? 21.97783 2.55269 -0.41256 1.000 9.85239 157 THR A N 1
ATOM 1293 C CA . THR A 1 157 ? 20.70894 2.89113 0.21251 1.000 10.67403 157 THR A CA 1
ATOM 1294 C C . THR A 1 157 ? 20.18285 1.67266 0.95187 1.000 9.77003 157 THR A C 1
ATOM 1295 O O . THR A 1 157 ? 20.65431 0.54904 0.76825 1.000 9.96377 157 THR A O 1
ATOM 1299 N N . TRP A 1 158 ? 19.15014 1.91664 1.75226 1.000 10.30996 158 TRP A N 1
ATOM 1300 C CA . TRP A 1 158 ? 18.44266 0.87892 2.48066 1.000 10.61427 158 TRP A CA 1
ATOM 1301 C C . TRP A 1 158 ? 17.22475 0.36312 1.72559 1.000 10.49983 158 TRP A C 1
ATOM 1302 O O . TRP A 1 158 ? 16.35076 -0.26141 2.33440 1.000 11.32989 158 TRP A O 1
ATOM 1313 N N . ASP A 1 159 ? 17.15210 0.60537 0.41632 1.000 11.33807 159 ASP A N 1
ATOM 1314 C CA . ASP A 1 159 ? 15.92019 0.35027 -0.32221 1.000 12.73008 159 ASP A CA 1
ATOM 1315 C C . ASP A 1 159 ? 15.47254 -1.10361 -0.21498 1.000 11.93938 159 ASP A C 1
ATOM 1316 O O . ASP A 1 159 ? 14.26900 -1.37966 -0.23341 1.000 13.02263 159 ASP A O 1
ATOM 1321 N N . ALA A 1 160 ? 16.41043 -2.04622 -0.11683 1.000 10.99687 160 ALA A N 1
ATOM 1322 C CA . ALA A 1 160 ? 16.04161 -3.45543 -0.06410 1.000 11.37508 160 ALA A CA 1
ATOM 1323 C C . ALA A 1 160 ? 15.44119 -3.86061 1.27206 1.000 11.97511 160 ALA A C 1
ATOM 1324 O O . ALA A 1 160 ? 14.88869 -4.96110 1.37669 1.000 13.35947 160 ALA A O 1
ATOM 1326 N N . TYR A 1 161 ? 15.53889 -3.00955 2.28853 1.000 11.42839 161 TYR A N 1
ATOM 1327 C CA . TYR A 1 161 ? 15.00263 -3.30407 3.60967 1.000 13.02098 161 TYR A CA 1
ATOM 1328 C C . TYR A 1 161 ? 13.72277 -2.53201 3.90280 1.000 17.39314 161 TYR A C 1
ATOM 1329 O O . TYR A 1 161 ? 13.16712 -2.66177 4.99883 1.000 17.59981 161 TYR A O 1
ATOM 1338 N N . LYS A 1 162 ? 13.23585 -1.75002 2.93947 1.000 22.28665 162 LYS A N 1
ATOM 1339 C CA . LYS A 1 162 ? 11.96954 -1.04527 3.07135 1.000 29.86305 162 LYS A CA 1
ATOM 1340 C C . LYS A 1 162 ? 10.83167 -1.99829 2.73066 1.000 34.57424 162 LYS A C 1
ATOM 1341 O O . LYS A 1 162 ? 10.96082 -2.84350 1.83944 1.000 34.64783 162 LYS A O 1
ATOM 1347 N N . ASN A 1 163 ? 9.71345 -1.85169 3.44572 1.000 38.96320 163 ASN A N 1
ATOM 1348 C CA . ASN A 1 163 ? 8.56705 -2.76270 3.41036 1.000 43.71140 163 ASN A CA 1
ATOM 1349 C C . ASN A 1 163 ? 8.82496 -4.07040 4.14947 1.000 44.69098 163 ASN A C 1
ATOM 1350 O O . ASN A 1 163 ? 8.07714 -5.03983 3.97268 1.000 45.80830 163 ASN A O 1
ATOM 1355 N N . LEU A 1 164 ? 9.86655 -4.12483 4.97510 1.000 44.48177 164 LEU A N 1
ATOM 1356 C CA . LEU A 1 164 ? 10.16217 -5.30953 5.77480 1.000 44.01242 164 LEU A CA 1
ATOM 1357 C C . LEU A 1 164 ? 10.33250 -4.93738 7.24475 1.000 45.61219 164 LEU A C 1
ATOM 1358 O O . LEU A 1 164 ? 10.54164 -3.77121 7.58194 1.000 46.74620 164 LEU A O 1
#

B-factor: mean 17.77, std 9.82, range [6.52, 56.77]

Nearest PDB structures (foldseek):
  7xe9-assembly1_A  TM=1.004E+00  e=4.927E-26  Tequatrovirus T4
  2ou9-assembly1_A  TM=1.003E+00  e=1.238E-25  Tequatrovirus T4
  6u0c-assembly1_A  TM=1.002E+00  e=1.443E-25  Tequatrovirus T4
  5v7d-assembly1_A  TM=1.004E+00  e=2.065E-25  Tequatrovirus T4
  3fa0-assembly1_A  TM=1.004E+00  e=2.065E-25  Tequatrovirus T4

CATH classification: 1.10.530.40